Protein AF-A0A9W8MZ70-F1 (afdb_monomer)

Foldseek 3Di:
DDKDKDKFWAAFCAPPHDADDPPDDQDDGDTDDIWMFIADPNDTDTARVPVQQFHQDPVGTDGDGDCCRVDPDLVVVLLGTDTPPQVVSPDPDTDDSCCNRNPAQAWDFDSCQCVQQWDLVQWPPRHQEDEAQDWGKTKTAGPDPPDDPDQQQHFWKWKADPVRDTHTFDQDPVSRIGMDIDGHHPWDKIWIKTFQDWQNHGRRSCDPVNCVVRPPPTDTDIDTGTMHTYDHD

Nearest PDB structures (foldseek):
  4umg-assembly1_A  TM=5.627E-01  e=1.140E-02  Caenorhabditis elegans
  5cgm-assembly1_A  TM=5.720E-01  e=3.343E-02  Mycolicibacterium thermoresistibile ATCC 19527
  3km9-assembly2_B  TM=4.961E-01  e=9.799E-02  Homo sapiens
  3cu7-assembly2_B  TM=4.909E-01  e=7.384E-02  Homo sapiens
  2l7e-assembly1_A  TM=3.418E-01  e=2.612E+00  Saccharomyces cerevisiae

Solvent-accessible surface area (backbone atoms only — not comparable to full-atom values): 13422 Å² total; per-residue (Å²): 139,82,76,54,71,42,86,41,51,14,30,54,70,50,89,87,60,74,78,73,55,93,88,57,77,86,73,80,90,65,74,78,39,73,38,36,40,33,51,55,97,90,41,81,42,59,32,29,67,72,66,18,46,24,49,75,51,98,92,44,77,45,84,43,81,38,66,61,36,66,67,44,51,39,67,65,46,43,74,39,41,47,47,72,56,65,81,73,44,71,46,100,67,82,80,49,72,66,58,56,59,66,50,73,56,49,39,53,68,39,92,60,33,59,81,72,48,36,31,88,91,44,38,39,64,62,40,28,59,44,53,41,72,36,82,45,65,39,35,41,23,60,62,48,89,88,55,81,82,51,51,69,80,29,55,37,39,26,43,28,44,75,86,69,50,75,48,66,39,47,76,36,79,94,72,61,26,33,34,40,72,46,72,37,56,88,56,53,45,40,34,37,28,37,40,53,24,47,72,90,34,79,21,52,42,40,37,66,69,46,44,64,66,35,61,97,74,50,59,69,44,73,44,70,28,36,35,32,37,46,35,97,114

Mean predicted aligned error: 6.24 Å

pLDDT: mean 92.24, std 6.32, range [48.22, 98.38]

Structure (mmCIF, N/CA/C/O backbone):
data_AF-A0A9W8MZ70-F1
#
_entry.id   AF-A0A9W8MZ70-F1
#
loop_
_atom_site.group_PDB
_atom_site.id
_atom_site.type_symbol
_atom_site.label_atom_id
_atom_site.label_alt_id
_atom_site.label_comp_id
_atom_site.label_asym_id
_atom_site.label_entity_id
_atom_site.label_seq_id
_atom_site.pdbx_PDB_ins_code
_atom_site.Cartn_x
_atom_site.Cartn_y
_atom_site.Cartn_z
_atom_site.occupancy
_atom_site.B_iso_or_equiv
_atom_site.auth_seq_id
_atom_site.auth_comp_id
_atom_site.auth_asym_id
_atom_site.auth_atom_id
_atom_site.pdbx_PDB_model_num
ATOM 1 N N . MET A 1 1 ? -6.233 -27.414 -25.563 1.00 48.22 1 MET A N 1
ATOM 2 C CA . MET A 1 1 ? -6.139 -25.944 -25.686 1.00 48.22 1 MET A CA 1
ATOM 3 C C . MET A 1 1 ? -5.178 -25.485 -24.609 1.00 48.22 1 MET A C 1
ATOM 5 O O . MET A 1 1 ? -5.399 -25.842 -23.459 1.00 48.22 1 MET A O 1
ATOM 9 N N . GLY A 1 2 ? -4.069 -24.855 -24.991 1.00 77.56 2 GLY A N 1
ATOM 10 C CA . GLY A 1 2 ? -3.040 -24.394 -24.056 1.00 77.56 2 GLY A CA 1
ATOM 11 C C . GLY A 1 2 ? -3.218 -22.916 -23.724 1.00 77.56 2 GLY A C 1
ATOM 12 O O . GLY A 1 2 ? -3.776 -22.170 -24.525 1.00 77.56 2 GLY A O 1
ATOM 13 N N . MET A 1 3 ? -2.748 -22.510 -22.550 1.00 85.81 3 MET A N 1
ATOM 14 C CA . MET A 1 3 ? -2.567 -21.103 -22.195 1.00 85.81 3 MET A CA 1
ATOM 15 C C . MET A 1 3 ? -1.272 -20.608 -22.850 1.00 85.81 3 MET A C 1
ATOM 17 O O . MET A 1 3 ? -0.252 -21.291 -22.759 1.00 85.81 3 MET A O 1
ATOM 21 N N . GLN A 1 4 ? -1.310 -19.461 -23.532 1.00 94.56 4 GLN A N 1
ATOM 22 C CA . GLN A 1 4 ? -0.092 -18.842 -24.060 1.00 94.56 4 GLN A CA 1
ATOM 23 C C . GLN A 1 4 ? 0.650 -18.144 -22.922 1.00 94.56 4 GLN A C 1
ATOM 25 O O . GLN A 1 4 ? 0.026 -17.457 -22.111 1.00 94.56 4 GLN A O 1
ATOM 30 N N . ALA A 1 5 ? 1.965 -18.333 -22.861 1.00 95.00 5 ALA A N 1
ATOM 31 C CA . ALA A 1 5 ? 2.814 -17.755 -21.833 1.00 95.00 5 ALA A CA 1
ATOM 32 C C . ALA A 1 5 ? 4.183 -17.376 -22.408 1.00 95.00 5 ALA A C 1
ATOM 34 O O . ALA A 1 5 ? 4.771 -18.140 -23.177 1.00 95.00 5 ALA A O 1
ATOM 35 N N . HIS A 1 6 ? 4.702 -16.230 -21.982 1.00 96.44 6 HIS A N 1
ATOM 36 C CA . HIS A 1 6 ? 6.059 -15.768 -22.242 1.00 96.44 6 HIS A CA 1
ATOM 37 C C . HIS A 1 6 ? 6.840 -15.701 -20.928 1.00 96.44 6 HIS A C 1
ATOM 39 O O . HIS A 1 6 ? 6.308 -15.279 -19.899 1.00 96.44 6 HIS A O 1
ATOM 45 N N . LEU A 1 7 ? 8.103 -16.127 -20.959 1.00 97.06 7 LEU A N 1
ATOM 46 C CA . LEU A 1 7 ? 9.066 -15.801 -19.910 1.00 97.06 7 LEU A CA 1
ATOM 47 C C . LEU A 1 7 ? 9.463 -14.335 -20.073 1.00 97.06 7 LEU A C 1
ATOM 49 O O . LEU A 1 7 ? 9.846 -13.927 -21.168 1.00 97.06 7 LEU A O 1
ATOM 53 N N . VAL A 1 8 ? 9.396 -13.575 -18.987 1.00 98.19 8 VAL A N 1
ATOM 54 C CA . VAL A 1 8 ? 9.852 -12.189 -18.935 1.00 98.19 8 VAL A CA 1
ATOM 55 C C . VAL A 1 8 ? 11.001 -12.117 -17.941 1.00 98.19 8 VAL A C 1
ATOM 57 O O . VAL A 1 8 ? 10.824 -12.423 -16.762 1.00 98.19 8 VAL A O 1
ATOM 60 N N . SER A 1 9 ? 12.177 -11.731 -18.426 1.00 97.94 9 SER A N 1
ATOM 61 C CA . SER A 1 9 ? 13.345 -11.439 -17.593 1.00 97.94 9 SER A CA 1
ATOM 62 C C . SER A 1 9 ? 13.375 -9.953 -17.246 1.00 97.94 9 SER A C 1
ATOM 64 O O . SER A 1 9 ? 12.958 -9.111 -18.047 1.00 97.94 9 SER A O 1
ATOM 66 N N . GLY A 1 10 ? 13.864 -9.614 -16.056 1.00 97.69 10 GLY A N 1
ATOM 67 C CA . GLY A 1 10 ? 13.910 -8.226 -15.625 1.00 97.69 10 GLY A CA 1
ATOM 68 C C . GLY A 1 10 ? 14.581 -7.987 -14.278 1.00 97.69 10 GLY A C 1
ATOM 69 O O . GLY A 1 10 ? 15.218 -8.861 -13.690 1.00 97.69 10 GLY A O 1
ATOM 70 N N . HIS A 1 11 ? 14.415 -6.773 -13.769 1.00 97.62 11 HIS A N 1
ATOM 71 C CA . HIS A 1 11 ? 14.798 -6.394 -12.416 1.00 97.62 11 HIS A CA 1
ATOM 72 C C . HIS A 1 11 ? 13.590 -6.490 -11.471 1.00 97.62 11 HIS A C 1
ATOM 74 O O . HIS A 1 11 ? 12.481 -6.089 -11.827 1.00 97.62 11 HIS A O 1
ATOM 80 N N . GLY A 1 12 ? 13.812 -6.983 -10.249 1.00 94.94 12 GLY A N 1
ATOM 81 C CA . GLY A 1 12 ? 12.800 -7.073 -9.197 1.00 94.94 12 GLY A CA 1
ATOM 82 C C . GLY A 1 12 ? 13.218 -6.323 -7.927 1.00 94.94 12 GLY A C 1
ATOM 83 O O . GLY A 1 12 ? 14.295 -6.580 -7.394 1.00 94.94 12 GLY A O 1
ATOM 84 N N . LYS A 1 13 ? 12.355 -5.460 -7.372 1.00 93.06 13 LYS A N 1
ATOM 85 C CA . LYS A 1 13 ? 12.516 -4.856 -6.026 1.00 93.06 13 LYS A CA 1
ATOM 86 C C . LYS A 1 13 ? 12.151 -5.857 -4.915 1.00 93.06 13 LYS A C 1
ATOM 88 O O . LYS A 1 13 ? 11.253 -5.613 -4.112 1.00 93.06 13 LYS A O 1
ATOM 93 N N . GLY A 1 14 ? 12.790 -7.026 -4.940 1.00 86.06 14 GLY A N 1
ATOM 94 C CA . GLY A 1 14 ? 12.510 -8.160 -4.056 1.00 86.06 14 GLY A CA 1
ATOM 95 C C . GLY A 1 14 ? 13.319 -8.158 -2.757 1.00 86.06 14 GLY A C 1
ATOM 96 O O . GLY A 1 14 ? 13.847 -7.136 -2.320 1.00 86.06 14 GLY A O 1
ATOM 97 N N . TYR A 1 15 ? 13.436 -9.331 -2.128 1.00 83.12 15 TYR A N 1
ATOM 98 C CA . TYR A 1 15 ? 14.240 -9.503 -0.915 1.00 83.12 15 TYR A CA 1
ATOM 99 C C . TYR A 1 15 ? 15.692 -9.046 -1.136 1.00 83.12 15 TYR A C 1
ATOM 101 O O . TYR A 1 15 ? 16.357 -9.502 -2.062 1.00 83.12 15 TYR A O 1
ATOM 109 N N . GLY A 1 16 ? 16.182 -8.155 -0.270 1.00 83.12 16 GLY A N 1
ATOM 110 C CA . GLY A 1 16 ? 17.533 -7.593 -0.353 1.00 83.12 16 GLY A CA 1
ATOM 111 C C . GLY A 1 16 ? 17.664 -6.328 -1.209 1.00 83.12 16 GLY A C 1
ATOM 112 O O . GLY A 1 16 ? 18.713 -5.689 -1.146 1.00 83.12 16 GLY A O 1
ATOM 113 N N . TYR A 1 17 ? 16.621 -5.922 -1.943 1.00 88.62 17 TYR A N 1
ATOM 114 C CA . TYR A 1 17 ? 16.610 -4.633 -2.636 1.00 88.62 17 TYR A CA 1
ATOM 115 C C . TYR A 1 17 ? 16.714 -3.473 -1.636 1.00 88.62 17 TYR A C 1
ATOM 117 O O . TYR A 1 17 ? 16.054 -3.464 -0.594 1.00 88.62 17 TYR A O 1
ATOM 125 N N . GLN A 1 18 ? 17.533 -2.481 -1.978 1.00 85.56 18 GLN A N 1
ATOM 126 C CA . GLN A 1 18 ? 17.645 -1.218 -1.258 1.00 85.56 18 GLN A CA 1
ATOM 127 C C . GLN A 1 18 ? 17.384 -0.087 -2.247 1.00 85.56 18 GLN A C 1
ATOM 129 O O . GLN A 1 18 ? 17.973 -0.063 -3.327 1.00 85.56 18 GLN A O 1
ATOM 134 N N . ALA A 1 19 ? 16.486 0.829 -1.888 1.00 86.62 19 ALA A N 1
ATOM 135 C CA . ALA A 1 19 ? 16.250 2.018 -2.691 1.00 86.62 19 ALA A CA 1
ATOM 136 C C . ALA A 1 19 ? 17.480 2.930 -2.687 1.00 86.62 19 ALA A C 1
ATOM 138 O O . ALA A 1 19 ? 18.213 2.989 -1.695 1.00 86.62 19 ALA A O 1
ATOM 139 N N . LEU A 1 20 ? 17.671 3.646 -3.796 1.00 88.00 20 LEU A N 1
ATOM 140 C CA . LEU A 1 20 ? 18.732 4.638 -3.923 1.00 88.00 20 LEU A CA 1
ATOM 141 C C . LEU A 1 20 ? 18.557 5.726 -2.869 1.00 88.00 20 LEU A C 1
ATOM 143 O O . LEU A 1 20 ? 17.443 6.197 -2.614 1.00 88.00 20 LEU A O 1
ATOM 147 N N . ARG A 1 21 ? 19.667 6.129 -2.255 1.00 82.62 21 ARG A N 1
ATOM 148 C CA . ARG A 1 21 ? 19.674 7.294 -1.369 1.00 82.62 21 ARG A CA 1
ATOM 149 C C . ARG A 1 21 ? 19.657 8.566 -2.202 1.00 82.62 21 ARG A C 1
ATOM 151 O O . ARG A 1 21 ? 20.087 8.589 -3.352 1.00 82.62 21 ARG A O 1
ATOM 158 N N . GLU A 1 22 ? 19.181 9.646 -1.597 1.00 78.94 22 GLU A N 1
ATOM 159 C CA . GLU A 1 22 ? 19.209 10.955 -2.239 1.00 78.94 22 GLU A CA 1
ATOM 160 C C . GLU A 1 22 ? 20.641 11.324 -2.659 1.00 78.94 22 GLU A C 1
ATOM 162 O O . GLU A 1 22 ? 21.578 11.251 -1.861 1.00 78.94 22 GLU A O 1
ATOM 167 N N . GLY A 1 23 ? 20.804 11.689 -3.932 1.00 83.38 23 GLY A N 1
ATOM 168 C CA . GLY A 1 23 ? 22.095 12.045 -4.523 1.00 83.38 23 GLY A CA 1
ATOM 169 C C . GLY A 1 23 ? 22.964 10.866 -4.973 1.00 83.38 23 GLY A C 1
ATOM 170 O O . GLY A 1 23 ? 24.020 11.108 -5.559 1.00 83.38 23 GLY A O 1
ATOM 171 N N . GLU A 1 24 ? 22.557 9.612 -4.748 1.00 88.31 24 GLU A N 1
ATOM 172 C CA . GLU A 1 24 ? 23.234 8.468 -5.368 1.00 88.31 24 GLU A CA 1
ATOM 173 C C . GLU A 1 24 ? 22.969 8.448 -6.884 1.00 88.31 24 GLU A C 1
ATOM 175 O O . GLU A 1 24 ? 21.851 8.735 -7.322 1.00 88.31 24 GLU A O 1
ATOM 180 N N . PRO A 1 25 ? 23.984 8.130 -7.709 1.00 93.62 25 PRO A N 1
ATOM 181 C CA . PRO A 1 25 ? 23.795 8.031 -9.147 1.00 93.62 25 PRO A CA 1
ATOM 182 C C . PRO A 1 25 ? 22.866 6.864 -9.492 1.00 93.62 25 PRO A C 1
ATOM 184 O O . PRO A 1 25 ? 22.874 5.825 -8.828 1.00 93.62 25 PRO A O 1
ATOM 187 N N . VAL A 1 26 ? 22.109 7.021 -10.577 1.00 95.12 26 VAL A N 1
ATOM 188 C CA . VAL A 1 26 ? 21.302 5.940 -11.149 1.00 95.12 26 VAL A CA 1
ATOM 189 C C 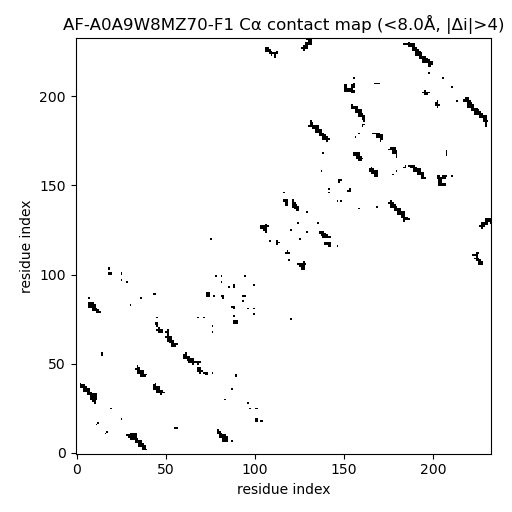. VAL A 1 26 ? 22.242 4.800 -11.565 1.00 95.12 26 VAL A C 1
ATOM 191 O O . VAL A 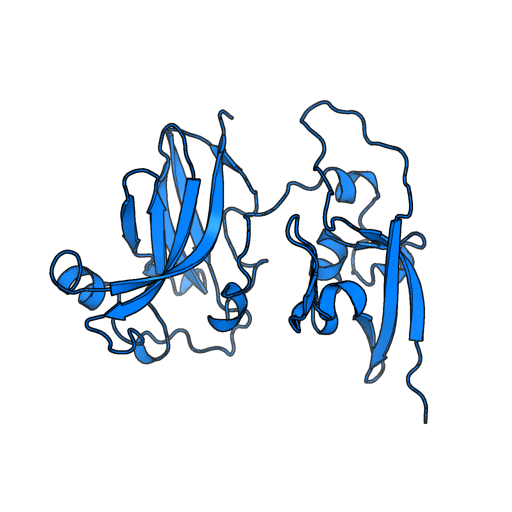1 26 ? 23.160 5.041 -12.352 1.00 95.12 26 VAL A O 1
ATOM 194 N N . PRO A 1 27 ? 22.064 3.575 -11.039 1.00 94.31 27 PRO A N 1
ATOM 195 C CA . PRO A 1 27 ? 22.905 2.444 -11.400 1.00 94.31 27 PRO A CA 1
ATOM 196 C C . PRO A 1 27 ? 22.571 1.965 -12.812 1.00 94.31 27 PRO A C 1
ATOM 198 O O . PRO A 1 27 ? 21.453 2.158 -13.295 1.00 94.31 27 PRO A O 1
ATOM 201 N N . ASP A 1 28 ? 23.514 1.274 -13.447 1.00 96.00 28 ASP A N 1
ATOM 202 C CA . ASP A 1 28 ? 23.237 0.577 -14.699 1.00 96.00 28 ASP A CA 1
ATOM 203 C C . ASP A 1 28 ? 22.160 -0.498 -14.497 1.00 96.00 28 ASP A C 1
ATOM 205 O O . ASP A 1 28 ? 22.041 -1.113 -13.431 1.00 96.00 28 ASP A O 1
ATOM 209 N N . TYR A 1 29 ? 21.371 -0.732 -15.545 1.00 96.00 29 TYR A N 1
ATOM 210 C CA . TYR A 1 29 ? 20.377 -1.797 -15.544 1.00 96.00 29 TYR A CA 1
ATOM 211 C C . TYR A 1 29 ? 21.039 -3.167 -15.345 1.00 96.00 29 TYR A C 1
ATOM 213 O O . TYR A 1 29 ? 22.040 -3.494 -15.984 1.00 96.00 29 TYR A O 1
ATOM 221 N N . SER A 1 30 ? 20.430 -3.998 -14.499 1.00 94.31 30 SER A N 1
ATOM 222 C CA . SER A 1 30 ? 20.813 -5.396 -14.320 1.00 94.31 30 SER A CA 1
ATOM 223 C C . SER A 1 30 ? 19.576 -6.253 -14.078 1.00 94.31 30 SER A C 1
ATOM 225 O O . SER A 1 30 ? 18.769 -5.965 -13.190 1.00 94.31 30 SER A O 1
ATOM 227 N N . ALA A 1 31 ? 19.426 -7.315 -14.869 1.00 93.75 31 ALA A N 1
ATOM 228 C CA . ALA A 1 31 ? 18.384 -8.307 -14.660 1.00 93.75 31 ALA A CA 1
ATOM 229 C C . ALA A 1 31 ? 18.761 -9.224 -13.486 1.00 93.75 31 ALA A C 1
ATOM 231 O O . ALA A 1 31 ? 19.879 -9.729 -13.397 1.00 93.75 31 ALA A O 1
ATOM 232 N N . GLY A 1 32 ? 17.807 -9.459 -12.591 1.00 93.62 32 GLY A N 1
ATOM 233 C CA . GLY A 1 32 ? 17.997 -10.293 -11.401 1.00 93.62 32 GLY A CA 1
ATOM 234 C C . GLY A 1 32 ? 16.765 -11.103 -11.013 1.00 93.62 32 GLY A C 1
ATOM 235 O O . GLY A 1 32 ? 16.785 -11.789 -9.995 1.00 93.62 32 GLY A O 1
ATOM 236 N N . HIS A 1 33 ? 15.691 -11.016 -11.798 1.00 96.44 33 HIS A N 1
ATOM 237 C CA . HIS A 1 33 ? 14.431 -11.700 -11.542 1.00 96.44 33 HIS A CA 1
ATOM 238 C C . HIS A 1 33 ? 13.743 -12.098 -12.850 1.00 96.44 33 HIS A C 1
ATOM 240 O O . HIS A 1 33 ? 14.074 -11.588 -13.923 1.00 96.44 33 HIS A O 1
ATOM 246 N N . ALA A 1 34 ? 12.784 -13.016 -12.767 1.00 96.81 34 ALA A N 1
ATOM 247 C CA . ALA A 1 34 ? 11.986 -13.432 -13.910 1.00 96.81 34 ALA A CA 1
ATOM 248 C C . ALA A 1 34 ? 10.566 -13.816 -13.490 1.00 96.81 34 ALA A C 1
ATOM 250 O O . ALA A 1 34 ? 10.344 -14.355 -12.406 1.00 96.81 34 ALA A O 1
ATOM 251 N N . TRP A 1 35 ? 9.613 -13.556 -14.377 1.00 97.94 35 TRP A N 1
ATOM 252 C CA . TRP A 1 35 ? 8.191 -13.824 -14.185 1.00 97.94 35 TRP A CA 1
ATOM 253 C C . TRP A 1 35 ? 7.545 -14.226 -15.515 1.00 97.94 35 TRP A C 1
ATOM 255 O O . TRP A 1 35 ? 8.234 -14.447 -16.516 1.00 97.94 35 TRP A O 1
ATOM 265 N N . ASN A 1 36 ? 6.220 -14.369 -15.542 1.00 97.31 36 ASN A N 1
ATOM 266 C CA . ASN A 1 36 ? 5.500 -14.753 -16.749 1.00 97.31 36 ASN A CA 1
ATOM 267 C C . ASN A 1 36 ? 4.523 -13.670 -17.204 1.00 97.31 36 ASN A C 1
ATOM 269 O O . ASN A 1 36 ? 3.876 -13.014 -16.394 1.00 97.31 36 ASN A O 1
ATOM 273 N N . CYS A 1 37 ? 4.386 -13.538 -18.520 1.00 97.31 37 CYS A N 1
ATOM 274 C CA . CYS A 1 37 ? 3.280 -12.840 -19.160 1.00 97.31 37 CYS A CA 1
ATOM 275 C C . CYS A 1 37 ? 2.364 -13.894 -19.790 1.00 97.31 37 CYS A C 1
ATOM 277 O O . CYS A 1 37 ? 2.815 -14.673 -20.630 1.00 97.31 37 CYS A O 1
ATOM 279 N N . VAL A 1 38 ? 1.110 -13.972 -19.356 1.00 96.31 38 VAL A N 1
ATOM 280 C CA . VAL A 1 38 ? 0.163 -15.027 -19.740 1.00 96.31 38 VAL A CA 1
ATOM 281 C C . VAL A 1 38 ? -1.078 -14.440 -20.393 1.00 96.31 38 VAL A C 1
ATOM 283 O O . VAL A 1 38 ? -1.573 -13.400 -19.964 1.00 96.31 38 VAL A O 1
ATOM 286 N N . GLN A 1 39 ? -1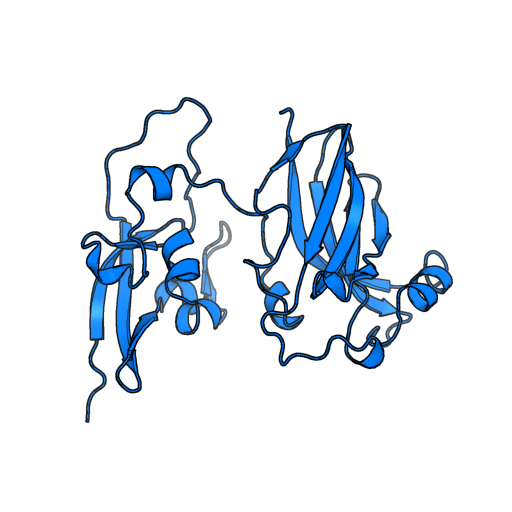.598 -15.108 -21.422 1.00 95.25 39 GLN A N 1
ATOM 287 C CA . GLN A 1 39 ? -2.832 -14.683 -22.077 1.00 95.25 39 GLN A CA 1
ATOM 288 C C . GLN A 1 39 ? -4.042 -15.349 -21.417 1.00 95.25 39 GLN A C 1
ATOM 290 O O . GLN A 1 39 ? -4.184 -16.576 -21.456 1.00 95.25 39 GLN A O 1
ATOM 295 N N . ILE A 1 40 ? -4.938 -14.545 -20.847 1.00 91.75 40 ILE A N 1
ATOM 296 C CA . ILE A 1 40 ? -6.170 -14.989 -20.187 1.00 91.75 40 ILE A CA 1
ATOM 297 C C . ILE A 1 40 ? -7.330 -14.195 -20.787 1.00 91.75 40 ILE A C 1
ATOM 299 O O . ILE A 1 40 ? -7.298 -12.975 -20.836 1.00 91.75 40 ILE A O 1
ATOM 303 N N . ASN A 1 41 ? -8.358 -14.889 -21.283 1.00 90.69 41 ASN A N 1
ATOM 304 C CA . ASN A 1 41 ? -9.555 -14.266 -21.874 1.00 90.69 41 ASN A CA 1
ATOM 305 C C . ASN A 1 41 ? -9.272 -13.222 -22.977 1.00 90.69 41 ASN A C 1
ATOM 307 O O . ASN A 1 41 ? -10.056 -12.303 -23.179 1.00 90.69 41 ASN A O 1
ATOM 311 N N . GLY A 1 42 ? -8.172 -13.390 -23.719 1.00 91.06 42 GLY A N 1
ATOM 312 C CA . GLY A 1 42 ? -7.768 -12.481 -24.797 1.00 91.06 42 GLY A CA 1
ATOM 313 C C . GLY A 1 42 ? -6.890 -11.309 -24.351 1.00 91.06 42 GLY A C 1
ATOM 314 O O . GLY A 1 42 ? -6.365 -10.608 -25.212 1.00 91.06 42 GLY A O 1
ATOM 315 N N . GLU A 1 43 ? -6.657 -11.145 -23.050 1.00 92.94 43 GLU A N 1
ATOM 316 C CA . GLU A 1 43 ? -5.812 -10.096 -22.477 1.00 92.94 43 GLU A CA 1
ATOM 317 C C . GLU A 1 43 ? -4.501 -10.676 -21.935 1.00 92.94 43 GLU A C 1
ATOM 319 O O . GLU A 1 43 ? -4.435 -11.833 -21.512 1.00 92.94 43 GLU A O 1
ATOM 324 N N . TRP A 1 44 ? -3.432 -9.882 -21.987 1.00 95.69 44 TRP A N 1
ATOM 325 C CA . TRP A 1 44 ? -2.128 -10.249 -21.438 1.00 95.69 44 TRP A CA 1
ATOM 326 C C . TRP A 1 44 ? -2.017 -9.785 -19.987 1.00 95.69 44 TRP A C 1
ATOM 328 O O . TRP A 1 44 ? -2.281 -8.624 -19.681 1.00 95.69 44 TRP A O 1
ATOM 338 N N . HIS A 1 45 ? -1.588 -10.685 -19.106 1.00 95.31 45 HIS A N 1
ATOM 339 C CA . HIS A 1 45 ? -1.425 -10.430 -17.678 1.00 95.31 45 HIS A CA 1
ATOM 340 C C . HIS A 1 45 ? -0.022 -10.808 -17.216 1.00 95.31 45 HIS A C 1
ATOM 342 O O . HIS A 1 45 ? 0.515 -11.841 -17.617 1.00 95.31 45 HIS A O 1
ATOM 348 N N . LEU A 1 46 ? 0.547 -10.002 -16.323 1.00 97.56 46 LEU A N 1
ATOM 349 C CA . LEU A 1 46 ? 1.797 -10.325 -15.641 1.00 97.56 46 LEU A CA 1
ATOM 350 C C . LEU A 1 46 ? 1.495 -11.138 -14.384 1.00 97.56 46 LEU A C 1
ATOM 352 O O . LEU A 1 46 ? 0.656 -10.744 -13.575 1.00 97.56 46 LEU A O 1
ATOM 356 N N . ILE A 1 47 ? 2.187 -12.263 -14.224 1.00 96.56 47 ILE A N 1
ATOM 357 C CA . ILE A 1 47 ? 2.098 -13.110 -13.037 1.00 96.56 47 ILE A CA 1
ATOM 358 C C . ILE A 1 47 ? 3.495 -13.458 -12.531 1.00 96.56 47 ILE A C 1
ATOM 360 O O . ILE A 1 47 ? 4.376 -13.815 -13.315 1.00 96.56 47 ILE A O 1
ATOM 364 N N . ASP A 1 48 ? 3.685 -13.421 -11.216 1.00 96.38 48 ASP A N 1
ATOM 365 C CA . ASP A 1 48 ? 4.909 -13.880 -10.562 1.00 96.38 48 ASP A CA 1
ATOM 366 C C . ASP A 1 48 ? 4.605 -15.060 -9.636 1.00 96.38 48 ASP A C 1
ATOM 368 O O . ASP A 1 48 ? 4.130 -14.912 -8.509 1.00 96.38 48 ASP A O 1
ATOM 372 N N . SER A 1 49 ? 4.918 -16.263 -10.114 1.00 93.06 49 SER A N 1
ATOM 373 C CA . SER A 1 49 ? 4.751 -17.486 -9.325 1.00 93.06 49 SER A CA 1
ATOM 374 C C . SER A 1 49 ? 5.813 -17.636 -8.231 1.00 93.06 49 SER A C 1
ATOM 376 O O . SER A 1 49 ? 5.547 -18.278 -7.214 1.00 93.06 49 SER A O 1
ATOM 378 N N . CYS A 1 50 ? 7.001 -17.048 -8.406 1.00 91.31 50 CYS A N 1
ATOM 379 C CA . CYS A 1 50 ? 8.068 -17.090 -7.411 1.00 91.31 50 CYS A CA 1
ATOM 380 C C . CYS A 1 50 ? 7.626 -16.323 -6.164 1.00 91.31 50 CYS A C 1
ATOM 382 O O . CYS A 1 50 ? 7.507 -16.917 -5.089 1.00 91.31 50 CYS A O 1
ATOM 384 N N . TRP A 1 51 ? 7.274 -15.046 -6.316 1.00 91.25 51 TRP A N 1
ATOM 385 C CA . TRP A 1 51 ? 6.806 -14.226 -5.197 1.00 91.25 51 TRP A CA 1
ATOM 386 C C . TRP A 1 51 ? 5.371 -14.576 -4.774 1.00 91.25 51 TRP A C 1
ATOM 388 O O . TRP A 1 51 ? 4.997 -14.363 -3.620 1.00 91.25 51 TRP A O 1
ATOM 398 N N . GLY A 1 52 ? 4.578 -15.174 -5.670 1.00 89.81 52 GLY A N 1
ATOM 399 C CA . GLY A 1 52 ? 3.254 -15.744 -5.400 1.00 89.81 52 GLY A CA 1
ATOM 400 C C . GLY A 1 52 ? 3.247 -16.927 -4.435 1.00 89.81 52 GLY A C 1
ATOM 401 O O . GLY A 1 52 ? 2.255 -17.134 -3.735 1.00 89.81 52 GLY A O 1
ATOM 402 N N . SER A 1 53 ? 4.335 -17.700 -4.390 1.00 89.19 53 SER A N 1
ATOM 403 C CA . SER A 1 53 ? 4.412 -18.959 -3.636 1.00 89.19 53 SER A CA 1
ATOM 404 C C . SER A 1 53 ? 4.752 -18.793 -2.148 1.00 89.19 53 SER A C 1
ATOM 406 O O . SER A 1 53 ? 4.423 -19.665 -1.340 1.00 89.19 53 SER A O 1
ATOM 408 N N . GLY A 1 54 ? 5.405 -17.694 -1.765 1.00 85.00 54 GLY A N 1
ATOM 409 C CA . GLY A 1 54 ? 5.857 -17.479 -0.395 1.00 85.00 54 GLY A CA 1
ATOM 410 C C . GLY A 1 54 ? 6.752 -16.261 -0.223 1.00 85.00 54 GLY A C 1
ATOM 411 O O . GLY A 1 54 ? 6.996 -15.500 -1.158 1.00 85.00 54 GLY A O 1
ATOM 412 N N . VAL A 1 55 ? 7.241 -16.072 1.001 1.00 80.88 55 VAL A N 1
ATOM 413 C CA . VAL A 1 55 ? 8.040 -14.909 1.399 1.00 80.88 55 VAL A CA 1
ATOM 414 C C . VAL A 1 55 ? 9.425 -15.363 1.847 1.00 80.88 55 VAL A C 1
ATOM 416 O O . VAL A 1 55 ? 9.559 -16.219 2.719 1.00 80.88 55 VAL A O 1
ATOM 419 N N . ALA A 1 56 ? 10.467 -14.770 1.264 1.00 82.94 56 ALA A N 1
ATOM 420 C CA . ALA A 1 56 ? 11.839 -14.936 1.732 1.00 82.94 56 ALA A CA 1
ATOM 421 C C . ALA A 1 56 ? 12.143 -13.953 2.873 1.00 82.94 56 ALA A C 1
ATOM 423 O O . ALA A 1 56 ? 11.805 -12.770 2.800 1.00 82.94 56 ALA A O 1
ATOM 424 N N . SER A 1 57 ? 12.800 -14.440 3.924 1.00 80.44 57 SER A N 1
ATOM 425 C CA . SER A 1 57 ? 13.235 -13.649 5.075 1.00 80.44 57 SER A CA 1
ATOM 426 C C . SER A 1 57 ? 14.623 -14.081 5.552 1.00 80.44 57 SER A C 1
ATOM 428 O O . SER A 1 57 ? 15.145 -15.115 5.133 1.00 80.44 57 SER A O 1
ATOM 430 N N . ALA A 1 58 ? 15.196 -13.338 6.502 1.00 81.50 58 ALA A N 1
ATOM 431 C CA . ALA A 1 58 ? 16.443 -13.732 7.159 1.00 81.50 58 ALA A CA 1
ATOM 432 C C . ALA A 1 58 ? 16.334 -15.079 7.907 1.00 81.50 58 ALA A C 1
ATOM 434 O O . ALA A 1 58 ? 17.345 -15.742 8.115 1.00 81.50 58 ALA A O 1
ATOM 435 N N . ALA A 1 59 ? 15.120 -15.492 8.293 1.00 85.62 59 ALA A N 1
ATOM 436 C CA . ALA A 1 59 ? 14.855 -16.774 8.946 1.00 85.62 59 ALA A CA 1
ATOM 437 C C . ALA A 1 59 ? 14.637 -17.933 7.951 1.00 85.62 59 ALA A C 1
ATOM 439 O O . ALA A 1 59 ? 14.472 -19.076 8.374 1.00 85.62 59 ALA A O 1
ATOM 440 N N . GLY A 1 60 ? 14.636 -17.652 6.644 1.00 85.69 60 GLY A N 1
ATOM 441 C CA . GLY A 1 60 ? 14.359 -18.615 5.581 1.00 85.69 60 GLY A CA 1
ATOM 442 C C . GLY A 1 60 ? 13.105 -18.274 4.775 1.00 85.69 60 GLY A C 1
ATOM 443 O O . GLY A 1 60 ? 12.560 -17.170 4.868 1.00 85.69 60 GLY A O 1
ATOM 444 N N . TYR A 1 61 ? 12.676 -19.230 3.952 1.00 87.06 61 TYR A N 1
ATOM 445 C CA . TYR A 1 61 ? 11.491 -19.126 3.102 1.00 87.06 61 TYR A CA 1
ATOM 446 C C . TYR A 1 61 ? 10.247 -19.660 3.822 1.00 87.06 61 TYR A C 1
ATOM 448 O O . TYR A 1 61 ? 10.254 -20.784 4.327 1.00 87.06 61 TYR A O 1
ATOM 456 N N . GLU A 1 62 ? 9.177 -18.870 3.829 1.00 86.38 62 GLU A N 1
ATOM 457 C CA . GLU A 1 62 ? 7.861 -19.253 4.339 1.00 86.38 62 GLU A CA 1
ATOM 458 C C . GLU A 1 62 ? 6.885 -19.443 3.165 1.00 86.38 62 GLU A C 1
ATOM 460 O O . GLU A 1 62 ? 6.565 -18.463 2.481 1.00 86.38 62 GLU A O 1
ATOM 465 N N . PRO A 1 63 ? 6.377 -20.667 2.921 1.00 88.25 63 PRO A N 1
ATOM 466 C CA . PRO A 1 63 ? 5.328 -20.892 1.935 1.00 88.25 63 PRO A CA 1
ATOM 467 C C . PRO A 1 63 ? 4.046 -20.163 2.349 1.00 88.25 63 PRO A C 1
ATOM 469 O O . PRO A 1 63 ? 3.453 -20.458 3.388 1.00 88.25 63 PRO A O 1
ATOM 472 N N . LYS A 1 64 ? 3.599 -19.220 1.522 1.00 83.44 64 LYS A N 1
ATOM 473 C CA . LYS A 1 64 ? 2.378 -18.445 1.744 1.00 83.44 64 LYS A CA 1
ATOM 474 C C . LYS A 1 64 ? 1.866 -17.932 0.408 1.00 83.44 64 LYS A C 1
ATOM 476 O O . LYS A 1 64 ? 2.477 -17.055 -0.195 1.00 83.44 64 LYS A O 1
ATOM 481 N N . LEU A 1 65 ? 0.719 -18.456 -0.022 1.00 85.38 65 LEU A N 1
ATOM 482 C CA . LEU A 1 65 ? 0.074 -18.004 -1.248 1.00 85.38 65 LEU A CA 1
ATOM 483 C C . LEU A 1 65 ? -0.265 -16.514 -1.137 1.00 85.38 65 LEU A C 1
ATOM 485 O O . LEU A 1 65 ? -0.983 -16.097 -0.226 1.00 85.38 65 LEU A O 1
ATOM 489 N N . SER A 1 66 ? 0.228 -15.724 -2.085 1.00 84.38 66 SER A N 1
ATOM 490 C CA . SER A 1 66 ? -0.087 -14.305 -2.193 1.00 84.38 66 SER A CA 1
ATOM 491 C C . SER A 1 66 ? -0.751 -14.030 -3.536 1.00 84.38 66 SER A C 1
ATOM 493 O O . SER A 1 66 ? -0.092 -13.913 -4.567 1.00 84.38 66 SER A O 1
ATOM 495 N N . ASN A 1 67 ? -2.083 -13.922 -3.508 1.00 84.56 67 ASN A N 1
ATOM 496 C CA . ASN A 1 67 ? -2.902 -13.747 -4.709 1.00 84.56 67 ASN A CA 1
ATOM 497 C C . ASN A 1 67 ? -2.537 -12.490 -5.504 1.00 84.56 67 ASN A C 1
ATOM 499 O O . ASN A 1 67 ? -2.697 -12.491 -6.721 1.00 84.56 67 ASN A O 1
ATOM 503 N N . LYS A 1 68 ? -2.008 -11.446 -4.851 1.00 83.56 68 LYS A N 1
ATOM 504 C CA . LYS A 1 68 ? -1.602 -10.197 -5.508 1.00 83.56 68 LYS A CA 1
ATOM 505 C C . LYS A 1 68 ? -0.681 -10.427 -6.707 1.00 83.56 68 LYS A C 1
ATOM 507 O O . LYS A 1 68 ? -0.891 -9.826 -7.749 1.00 83.56 68 LYS A O 1
ATOM 512 N N . TRP A 1 69 ? 0.247 -11.378 -6.623 1.00 91.00 69 TRP A N 1
ATOM 513 C CA . TRP A 1 69 ? 1.188 -11.659 -7.710 1.00 91.00 69 TRP A CA 1
ATOM 514 C C . TRP A 1 69 ? 0.566 -12.374 -8.912 1.00 91.00 69 TRP A C 1
ATOM 516 O O . TRP A 1 69 ? 1.243 -12.573 -9.913 1.00 91.00 69 TRP A O 1
ATOM 526 N N . PHE A 1 70 ? -0.715 -12.735 -8.830 1.00 90.75 70 PHE A N 1
ATOM 527 C CA . PHE A 1 70 ? -1.482 -13.341 -9.917 1.00 90.75 70 PHE A CA 1
ATOM 528 C C . PHE A 1 70 ? -2.579 -12.417 -10.461 1.00 90.75 70 PHE A C 1
ATOM 530 O O . PHE A 1 70 ? -3.114 -12.690 -11.532 1.00 90.75 70 PHE A O 1
ATOM 537 N N . ILE A 1 71 ? -2.954 -11.366 -9.718 1.00 86.62 71 ILE A N 1
ATOM 538 C CA . ILE A 1 71 ? -4.121 -10.519 -10.034 1.00 86.62 71 ILE A CA 1
ATOM 539 C C . ILE A 1 71 ? -3.819 -9.015 -10.045 1.00 86.62 71 ILE A C 1
ATOM 541 O O . ILE A 1 71 ? -4.729 -8.219 -10.279 1.00 86.62 71 ILE A O 1
ATOM 545 N N . SER A 1 72 ? -2.585 -8.599 -9.743 1.00 87.25 72 SER A N 1
ATOM 546 C CA . SER A 1 72 ? -2.192 -7.190 -9.782 1.00 87.25 72 SER A CA 1
ATOM 547 C C . SER A 1 72 ? -2.365 -6.601 -11.181 1.00 87.25 72 SER A C 1
ATOM 549 O O . SER A 1 72 ? -2.083 -7.246 -12.189 1.00 87.25 72 SER A O 1
ATOM 551 N N . SER A 1 73 ? -2.785 -5.336 -11.232 1.00 90.00 73 SER A N 1
ATOM 552 C CA . SER A 1 73 ? -2.729 -4.554 -12.467 1.00 90.00 73 SER A CA 1
ATOM 553 C C . SER A 1 73 ? -1.279 -4.426 -12.944 1.00 90.00 73 SER A C 1
ATOM 555 O O . SER A 1 73 ? -0.360 -4.415 -12.121 1.00 90.00 73 SER A O 1
ATOM 557 N N . SER A 1 74 ? -1.057 -4.257 -14.249 1.00 93.38 74 SER A N 1
ATOM 558 C CA . SER A 1 74 ? 0.290 -4.043 -14.797 1.00 93.38 74 SER A CA 1
ATOM 559 C C . SER A 1 74 ? 0.989 -2.832 -14.166 1.00 93.38 74 SER A C 1
ATOM 561 O O . SER A 1 74 ? 2.184 -2.877 -13.890 1.00 93.38 74 SER A O 1
ATOM 563 N N . ILE A 1 75 ? 0.222 -1.783 -13.836 1.00 90.56 75 ILE A N 1
ATOM 564 C CA . ILE A 1 75 ? 0.713 -0.584 -13.139 1.00 90.56 75 ILE A CA 1
ATOM 565 C C . ILE A 1 75 ? 1.245 -0.937 -11.744 1.00 90.56 75 ILE A C 1
ATOM 567 O O . ILE A 1 75 ? 2.327 -0.496 -11.363 1.00 90.56 75 ILE A O 1
ATOM 571 N N . ASP A 1 76 ? 0.506 -1.724 -10.957 1.00 87.69 76 ASP A N 1
ATOM 572 C CA . ASP A 1 76 ? 0.955 -2.118 -9.618 1.00 87.69 76 ASP A CA 1
ATOM 573 C C . ASP A 1 76 ? 2.096 -3.139 -9.666 1.00 87.69 76 ASP A C 1
ATOM 575 O O . ASP A 1 76 ? 3.021 -3.060 -8.856 1.00 87.69 76 ASP A O 1
ATOM 579 N N . PHE A 1 77 ? 2.064 -4.058 -10.631 1.00 93.06 77 PHE A N 1
ATOM 580 C CA . PHE A 1 77 ? 3.120 -5.043 -10.853 1.00 93.06 77 PHE A CA 1
ATOM 581 C C . PHE A 1 77 ? 4.450 -4.348 -11.202 1.00 93.06 77 PHE A C 1
ATOM 583 O O . PHE A 1 77 ? 5.484 -4.621 -10.578 1.00 93.06 77 PHE A O 1
ATOM 590 N N . GLY A 1 78 ? 4.392 -3.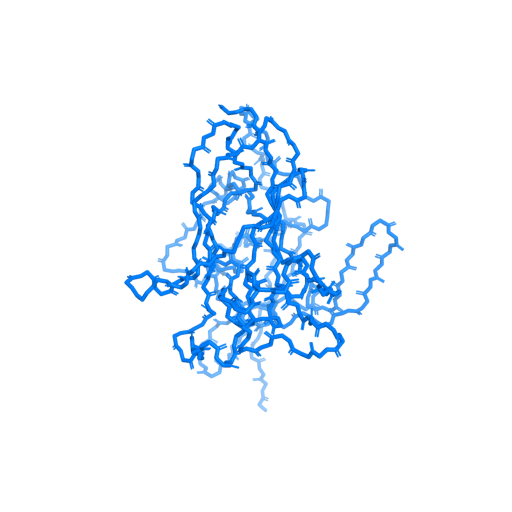358 -12.101 1.00 94.19 78 GLY A N 1
ATOM 591 C CA . GLY A 1 78 ? 5.521 -2.551 -12.570 1.00 94.19 78 GLY A CA 1
ATOM 592 C C . GLY A 1 78 ? 6.226 -1.728 -11.486 1.00 94.19 78 GLY A C 1
ATOM 593 O O . GLY A 1 78 ? 7.404 -1.412 -11.622 1.00 94.19 78 GLY A O 1
ATOM 594 N N . LYS A 1 79 ? 5.575 -1.458 -10.343 1.00 91.56 79 LYS A N 1
ATOM 595 C CA . LYS A 1 79 ? 6.224 -0.794 -9.189 1.00 91.56 79 LYS A CA 1
ATOM 596 C C . LYS A 1 79 ? 7.373 -1.608 -8.599 1.00 91.56 79 LYS A C 1
ATOM 598 O O . LYS A 1 79 ? 8.235 -1.053 -7.920 1.00 91.56 79 LYS A O 1
ATOM 603 N N . SER A 1 80 ? 7.365 -2.922 -8.822 1.00 93.19 80 SER A N 1
ATOM 604 C CA . SER A 1 80 ? 8.380 -3.843 -8.309 1.00 93.19 80 SER A CA 1
ATOM 605 C C . SER A 1 80 ? 9.072 -4.660 -9.396 1.00 93.19 80 SER A C 1
ATOM 607 O O . SER A 1 80 ? 10.174 -5.127 -9.138 1.00 93.19 80 SER A O 1
ATOM 609 N N . HIS A 1 81 ? 8.526 -4.738 -10.611 1.00 96.31 81 HIS A N 1
ATOM 610 C CA . HIS A 1 81 ? 9.072 -5.522 -11.721 1.00 96.31 81 HIS A CA 1
ATOM 611 C C . HIS A 1 81 ? 9.346 -4.649 -12.944 1.00 96.31 81 HIS A C 1
ATOM 613 O O . HIS A 1 81 ? 8.414 -4.141 -13.562 1.00 96.31 81 HIS A O 1
ATOM 619 N N . PHE A 1 82 ? 10.614 -4.503 -13.316 1.00 97.94 82 PHE A N 1
ATOM 620 C CA . PHE A 1 82 ? 11.008 -3.773 -14.518 1.00 97.94 82 PHE A CA 1
ATOM 621 C C . PHE A 1 82 ? 11.530 -4.748 -15.579 1.00 97.94 82 PHE A C 1
ATOM 623 O O . PHE A 1 82 ? 12.604 -5.326 -15.378 1.00 97.94 82 PHE A O 1
ATOM 630 N N . PRO A 1 83 ? 10.785 -4.994 -16.671 1.00 98.06 83 PRO A N 1
ATOM 631 C CA . PRO A 1 83 ? 11.194 -5.959 -17.685 1.00 98.06 83 PRO A CA 1
ATOM 632 C C . PRO A 1 83 ? 12.382 -5.443 -18.500 1.00 98.06 83 PRO A C 1
ATOM 634 O O . PRO A 1 83 ? 12.531 -4.241 -18.706 1.00 98.06 83 PRO A O 1
ATOM 637 N N . GLU A 1 84 ? 13.213 -6.365 -18.984 1.00 97.50 84 GLU A N 1
ATOM 638 C CA . GLU A 1 84 ? 14.280 -6.062 -19.947 1.00 97.50 84 GLU A CA 1
ATOM 639 C C . GLU A 1 84 ? 13.702 -5.525 -21.267 1.00 97.50 84 GLU A C 1
ATOM 641 O O . GLU A 1 84 ? 14.125 -4.485 -21.769 1.00 97.50 84 GLU A O 1
ATOM 646 N N . ASP A 1 85 ? 12.669 -6.194 -21.784 1.00 96.75 85 ASP A N 1
ATOM 647 C CA . ASP A 1 85 ? 11.854 -5.707 -22.895 1.00 96.75 85 ASP A CA 1
ATOM 648 C C . ASP A 1 85 ? 10.664 -4.903 -22.350 1.00 96.75 85 ASP A C 1
ATOM 650 O O . ASP A 1 85 ? 9.716 -5.446 -21.772 1.00 96.75 85 ASP A O 1
ATOM 654 N N . ARG A 1 86 ? 10.717 -3.582 -22.549 1.00 96.00 86 ARG A N 1
ATOM 655 C CA . ARG A 1 86 ? 9.733 -2.619 -22.028 1.00 96.00 86 ARG A CA 1
ATOM 656 C C . ARG A 1 86 ? 8.313 -2.851 -22.548 1.00 96.00 86 ARG A C 1
ATOM 658 O O . ARG A 1 86 ? 7.372 -2.453 -21.864 1.00 96.00 86 ARG A O 1
ATOM 665 N N . SER A 1 87 ? 8.129 -3.571 -23.659 1.00 95.56 87 SER A N 1
ATOM 666 C CA . SER A 1 87 ? 6.792 -3.929 -24.153 1.00 95.56 87 SER A CA 1
ATOM 667 C C . SER A 1 87 ? 6.009 -4.813 -23.169 1.00 95.56 87 SER A C 1
ATOM 669 O O . SER A 1 87 ? 4.778 -4.769 -23.140 1.00 95.56 87 SER A O 1
ATOM 671 N N . PHE A 1 88 ? 6.701 -5.539 -22.280 1.00 97.25 88 PHE A N 1
ATOM 672 C CA . PHE A 1 88 ? 6.083 -6.322 -21.207 1.00 97.25 88 PHE A CA 1
ATOM 673 C C . PHE A 1 88 ? 5.712 -5.505 -19.964 1.00 97.25 88 PHE A C 1
ATOM 675 O O . PHE A 1 88 ? 5.287 -6.092 -18.971 1.00 97.25 88 PHE A O 1
ATOM 682 N N . GLN A 1 89 ? 5.827 -4.172 -19.979 1.00 97.25 89 GLN A N 1
ATOM 683 C CA . GLN A 1 89 ? 5.247 -3.354 -18.908 1.00 97.25 89 GLN A CA 1
ATOM 684 C C . GLN A 1 89 ? 3.717 -3.396 -18.940 1.00 97.25 89 GLN A C 1
ATOM 686 O O . GLN A 1 89 ? 3.093 -3.308 -17.888 1.00 97.25 89 GLN A O 1
ATOM 691 N N . LEU A 1 90 ? 3.113 -3.582 -20.124 1.00 95.56 90 LEU A N 1
ATOM 692 C CA . LEU A 1 90 ? 1.658 -3.658 -20.323 1.00 95.56 90 LEU A CA 1
ATOM 693 C C . LEU A 1 90 ? 0.893 -2.482 -19.683 1.00 95.56 90 LEU A C 1
ATOM 695 O O . LEU A 1 90 ? -0.233 -2.645 -19.203 1.00 95.56 90 LEU A O 1
ATOM 699 N N . THR A 1 91 ? 1.516 -1.305 -19.646 1.00 93.44 91 THR A N 1
ATOM 700 C CA . THR A 1 91 ? 0.941 -0.054 -19.144 1.00 93.44 91 THR A CA 1
ATOM 701 C C . THR A 1 91 ? 0.646 0.907 -20.299 1.00 93.44 91 THR A C 1
ATOM 703 O O . THR A 1 91 ? 1.292 0.823 -21.343 1.00 93.44 91 THR A O 1
ATOM 706 N N . PRO A 1 92 ? -0.316 1.840 -20.142 1.00 89.75 92 PRO A N 1
ATOM 707 C CA . PRO A 1 92 ? -0.588 2.859 -21.161 1.00 89.75 92 PRO A CA 1
ATOM 708 C C . PRO A 1 92 ? 0.600 3.793 -21.423 1.00 89.75 92 PRO A C 1
ATOM 710 O O . PRO A 1 92 ? 0.784 4.259 -22.542 1.00 89.75 92 PRO A O 1
ATOM 713 N N . GLU A 1 93 ? 1.393 4.056 -20.383 1.00 91.75 93 GLU A N 1
ATOM 714 C CA . GLU A 1 93 ? 2.608 4.865 -20.431 1.00 91.75 93 GLU A CA 1
ATOM 715 C C . GLU A 1 93 ? 3.779 4.014 -19.937 1.00 91.75 93 GLU A C 1
ATOM 717 O O . GLU A 1 93 ? 3.692 3.385 -18.877 1.00 91.75 93 GLU A O 1
ATOM 722 N N . GLU A 1 94 ? 4.856 3.954 -20.721 1.00 92.81 94 GLU A N 1
ATOM 723 C CA . GLU A 1 94 ? 6.050 3.196 -20.353 1.00 92.81 94 GLU A CA 1
ATOM 724 C C . GLU A 1 94 ? 6.897 3.971 -19.345 1.00 92.81 94 GLU A C 1
ATOM 726 O O . GLU A 1 94 ? 7.357 5.079 -19.618 1.00 92.81 94 GLU A O 1
ATOM 731 N N . VAL A 1 95 ? 7.209 3.327 -18.227 1.00 95.12 95 VAL A N 1
ATOM 732 C CA . VAL A 1 95 ? 8.154 3.813 -17.223 1.00 95.12 95 VAL A CA 1
ATOM 733 C C . VAL A 1 95 ? 9.581 3.551 -17.713 1.00 95.12 95 VAL A C 1
ATOM 735 O O . VAL A 1 95 ? 9.881 2.507 -18.308 1.00 95.12 95 VAL A O 1
ATOM 738 N N . THR A 1 96 ? 10.479 4.507 -17.523 1.00 96.75 96 THR A N 1
ATOM 739 C CA . THR A 1 96 ? 11.914 4.367 -17.810 1.00 96.75 96 THR A CA 1
ATOM 740 C C . THR A 1 96 ? 12.647 3.675 -16.659 1.00 96.75 96 THR A C 1
ATOM 742 O O . THR A 1 96 ? 12.138 3.573 -15.544 1.00 96.75 96 THR A O 1
ATOM 745 N N . TRP A 1 97 ? 13.866 3.189 -16.909 1.00 96.69 97 TRP A N 1
ATOM 746 C CA . TRP A 1 97 ? 14.686 2.587 -15.852 1.00 96.69 97 TRP A CA 1
ATOM 747 C C . TRP A 1 97 ? 14.932 3.562 -14.695 1.00 96.69 97 TRP A C 1
ATOM 749 O O . TRP A 1 97 ? 14.769 3.189 -13.536 1.00 96.69 97 TRP A O 1
ATOM 759 N N . GLU A 1 98 ? 15.268 4.814 -15.018 1.00 95.25 98 GLU A N 1
ATOM 760 C CA . GLU A 1 98 ? 15.513 5.872 -14.039 1.00 95.25 98 GLU A CA 1
ATOM 761 C C . GLU A 1 98 ? 14.271 6.148 -13.187 1.00 95.25 98 GLU A C 1
ATOM 763 O O . GLU A 1 98 ? 14.355 6.104 -11.961 1.00 95.25 98 GLU A O 1
ATOM 768 N N . GLU A 1 99 ? 13.101 6.335 -13.804 1.00 94.44 99 GLU A N 1
ATOM 769 C CA . GLU A 1 99 ? 11.842 6.528 -13.072 1.00 94.44 99 GLU A CA 1
ATOM 770 C C . GLU A 1 99 ? 11.515 5.329 -12.176 1.00 94.44 99 GLU A C 1
ATOM 772 O O . GLU A 1 99 ? 11.129 5.504 -11.022 1.00 94.44 99 GLU A O 1
ATOM 777 N N . TYR A 1 100 ? 11.708 4.100 -12.665 1.00 94.88 100 TYR A N 1
ATOM 778 C CA . TYR A 1 100 ? 11.472 2.896 -11.874 1.00 94.88 100 TYR A CA 1
ATOM 779 C C . TYR A 1 100 ? 12.425 2.796 -10.680 1.00 94.88 100 TYR A C 1
ATOM 781 O O . TYR A 1 100 ? 11.972 2.537 -9.562 1.00 94.88 100 TYR A O 1
ATOM 789 N N . ILE A 1 101 ? 13.733 2.967 -10.880 1.00 94.44 101 ILE A N 1
ATOM 790 C CA . ILE A 1 101 ? 14.730 2.707 -9.834 1.00 94.44 101 ILE A CA 1
ATOM 791 C C . ILE A 1 101 ? 14.787 3.829 -8.793 1.00 94.44 101 ILE A C 1
ATOM 793 O O . ILE A 1 101 ? 15.070 3.548 -7.627 1.00 94.44 101 ILE A O 1
ATOM 797 N N . THR A 1 102 ? 14.442 5.059 -9.186 1.00 91.50 102 THR A N 1
ATOM 798 C CA . THR A 1 102 ? 14.353 6.229 -8.294 1.00 91.50 102 THR A CA 1
ATOM 799 C C . THR A 1 102 ? 12.969 6.417 -7.671 1.00 91.50 102 THR A C 1
ATOM 801 O O . THR A 1 102 ? 12.833 7.210 -6.738 1.00 91.50 102 THR A O 1
ATOM 804 N N . ALA A 1 103 ? 11.945 5.679 -8.128 1.00 88.50 103 ALA A N 1
ATOM 805 C CA . ALA A 1 103 ? 10.607 5.763 -7.553 1.00 88.50 103 ALA A CA 1
ATOM 806 C C . ALA A 1 103 ? 10.654 5.543 -6.030 1.00 88.50 103 ALA A C 1
ATOM 808 O O . ALA A 1 103 ? 11.191 4.517 -5.581 1.00 88.50 103 ALA A O 1
ATOM 809 N N . PRO A 1 104 ? 10.069 6.460 -5.235 1.00 83.00 104 PRO A N 1
ATOM 810 C CA . PRO A 1 104 ? 10.112 6.368 -3.788 1.00 83.00 104 PRO A CA 1
ATOM 811 C C . PRO A 1 104 ? 9.446 5.075 -3.325 1.00 83.00 104 PRO A C 1
ATOM 813 O O . PRO A 1 104 ? 8.396 4.673 -3.833 1.00 83.00 104 PRO A O 1
ATOM 816 N N . GLU A 1 105 ? 10.046 4.422 -2.331 1.00 86.44 105 GLU A N 1
ATOM 817 C CA . GLU A 1 105 ? 9.406 3.278 -1.690 1.00 86.44 105 GLU A CA 1
ATOM 818 C C . GLU A 1 105 ? 8.080 3.712 -1.067 1.00 86.44 105 GLU A C 1
ATOM 820 O O . GLU A 1 105 ? 7.981 4.807 -0.513 1.00 86.44 105 GLU A O 1
ATOM 825 N N . GLY A 1 106 ? 7.075 2.838 -1.122 1.00 88.69 106 GLY A N 1
ATOM 826 C CA . GLY A 1 106 ? 5.831 3.025 -0.385 1.00 88.69 106 GLY A CA 1
ATOM 827 C C . GLY A 1 106 ? 5.947 2.646 1.093 1.00 88.69 106 GLY A C 1
ATOM 828 O O . GLY A 1 106 ? 6.980 2.127 1.529 1.00 88.69 106 GLY A O 1
ATOM 829 N N . PRO A 1 107 ? 4.887 2.873 1.889 1.00 92.19 107 PRO A N 1
ATOM 830 C CA . PRO A 1 107 ? 4.835 2.356 3.251 1.00 92.19 107 PRO A CA 1
ATOM 831 C C . PRO A 1 107 ? 5.012 0.837 3.275 1.00 92.19 107 PRO A C 1
ATOM 833 O O . PRO A 1 107 ? 4.638 0.124 2.343 1.00 92.19 107 PRO A O 1
ATOM 836 N N . THR A 1 108 ? 5.545 0.321 4.380 1.00 90.56 108 THR A N 1
ATOM 837 C CA . THR A 1 108 ? 5.634 -1.128 4.587 1.00 90.56 108 THR A CA 1
ATOM 838 C C . THR A 1 108 ? 4.230 -1.684 4.787 1.00 90.56 108 THR A C 1
ATOM 840 O O . THR A 1 108 ? 3.610 -1.406 5.811 1.00 90.56 108 THR A O 1
ATOM 843 N N . ILE A 1 109 ? 3.734 -2.462 3.826 1.00 89.06 109 ILE A N 1
ATOM 844 C CA . ILE A 1 109 ? 2.419 -3.110 3.880 1.00 89.06 109 ILE A CA 1
ATOM 845 C C . ILE A 1 109 ? 2.559 -4.522 4.452 1.00 89.06 109 ILE A C 1
ATOM 847 O O . ILE A 1 109 ? 3.420 -5.291 4.020 1.00 89.06 109 ILE A O 1
ATOM 851 N N . THR A 1 110 ? 1.720 -4.877 5.422 1.00 84.44 110 THR A N 1
ATOM 852 C CA . THR A 1 110 ? 1.704 -6.224 6.005 1.00 84.44 110 THR A CA 1
ATOM 853 C C . THR A 1 110 ? 0.897 -7.193 5.144 1.00 84.44 110 THR A C 1
ATOM 855 O O . THR A 1 110 ? 0.039 -6.799 4.356 1.00 84.44 110 THR A O 1
ATOM 858 N N . GLY A 1 111 ? 1.135 -8.495 5.323 1.00 73.56 111 GLY A N 1
ATOM 859 C CA . GLY A 1 111 ? 0.384 -9.529 4.606 1.00 73.56 111 GLY A CA 1
ATOM 860 C C . GLY A 1 111 ? -1.109 -9.589 4.951 1.00 73.56 111 GLY A C 1
ATOM 861 O O . GLY A 1 111 ? -1.854 -10.190 4.192 1.00 73.56 111 GLY A O 1
ATOM 862 N N . ASP A 1 112 ? -1.539 -8.971 6.057 1.00 80.50 112 ASP A N 1
ATOM 863 C CA . ASP A 1 112 ? -2.949 -8.927 6.469 1.00 80.50 112 ASP A CA 1
ATOM 864 C C . ASP A 1 112 ? -3.734 -7.823 5.720 1.00 80.50 112 ASP A C 1
ATOM 866 O O . ASP A 1 112 ? -4.957 -7.797 5.773 1.00 80.50 112 ASP A O 1
ATOM 870 N N . PHE A 1 113 ? -3.070 -6.882 5.032 1.00 86.31 113 PHE A N 1
ATOM 871 C CA . PHE A 1 113 ? -3.707 -5.686 4.450 1.00 86.31 113 PHE A CA 1
ATOM 872 C C . PHE A 1 113 ? -4.867 -6.005 3.491 1.00 86.31 113 PHE A C 1
ATOM 874 O O . PHE A 1 113 ? -5.909 -5.344 3.504 1.00 86.31 113 PHE A O 1
ATOM 881 N N . GLU A 1 114 ? -4.695 -7.040 2.671 1.00 81.25 114 GLU A N 1
ATOM 882 C CA . GLU A 1 114 ? -5.675 -7.462 1.667 1.00 81.25 114 GLU A CA 1
ATOM 883 C C . GLU A 1 114 ? -6.902 -8.149 2.284 1.00 81.25 114 GLU A C 1
ATOM 885 O O . GLU A 1 114 ? -8.001 -8.045 1.721 1.00 81.25 114 GLU A O 1
ATOM 890 N N . ASP A 1 115 ? -6.752 -8.755 3.467 1.00 88.00 115 ASP A N 1
ATOM 891 C CA . ASP A 1 115 ? -7.842 -9.402 4.211 1.00 88.00 115 ASP A CA 1
ATOM 892 C C . ASP A 1 115 ? -8.897 -8.378 4.665 1.00 88.00 115 ASP A C 1
ATOM 894 O O . ASP A 1 115 ? -10.073 -8.705 4.822 1.00 88.00 115 ASP A O 1
ATOM 898 N N . PHE A 1 116 ? -8.512 -7.102 4.786 1.00 92.31 116 PHE A N 1
ATOM 899 C CA . PHE A 1 116 ? -9.415 -5.984 5.096 1.00 92.31 116 PHE A CA 1
ATOM 900 C C . PHE A 1 116 ? -10.063 -5.354 3.852 1.00 92.31 116 PHE A C 1
ATOM 902 O O . PHE A 1 116 ? -10.765 -4.336 3.948 1.00 92.31 116 PHE A O 1
ATOM 909 N N . ALA A 1 117 ? -9.862 -5.963 2.678 1.00 91.56 117 ALA A N 1
ATOM 910 C CA . ALA A 1 117 ? -10.367 -5.492 1.393 1.00 91.56 117 ALA A CA 1
ATOM 911 C C . ALA A 1 117 ? -9.883 -4.077 1.010 1.00 91.56 117 ALA A C 1
ATOM 913 O O . ALA A 1 117 ? -10.568 -3.342 0.293 1.00 91.56 117 ALA A O 1
ATOM 914 N N . LEU A 1 118 ? -8.687 -3.708 1.472 1.00 92.25 118 LEU A N 1
ATOM 915 C CA . LEU A 1 118 ? -7.997 -2.455 1.161 1.00 92.25 118 LEU A CA 1
ATOM 916 C C . LEU A 1 118 ? -7.015 -2.647 -0.007 1.00 92.25 118 LEU A C 1
ATOM 918 O O . LEU A 1 118 ? -6.646 -3.777 -0.325 1.00 92.25 118 LEU A O 1
ATOM 922 N N . HIS A 1 119 ? -6.584 -1.552 -0.647 1.00 86.31 119 HIS A N 1
ATOM 923 C CA . HIS A 1 119 ? -5.588 -1.597 -1.731 1.00 86.31 119 HIS A CA 1
ATOM 924 C C . HIS A 1 119 ? -4.308 -0.819 -1.403 1.00 86.31 119 HIS A C 1
ATOM 926 O O . HIS A 1 119 ? -4.405 0.370 -1.087 1.00 86.31 119 HIS A O 1
ATOM 932 N N . PRO A 1 120 ? -3.115 -1.433 -1.518 1.00 84.31 120 PRO A N 1
ATOM 933 C CA . PRO A 1 120 ? -1.837 -0.769 -1.247 1.00 84.31 120 PRO A CA 1
ATOM 934 C C . PRO A 1 120 ? -1.618 0.512 -2.059 1.00 84.31 120 PRO A C 1
ATOM 936 O O . PRO A 1 120 ? -1.078 1.483 -1.553 1.00 84.31 120 PRO A O 1
ATOM 939 N N . GLY A 1 121 ? -2.087 0.552 -3.310 1.00 84.44 121 GLY A N 1
ATOM 940 C CA . GLY A 1 121 ? -2.034 1.750 -4.159 1.00 84.44 121 GLY A CA 1
ATOM 941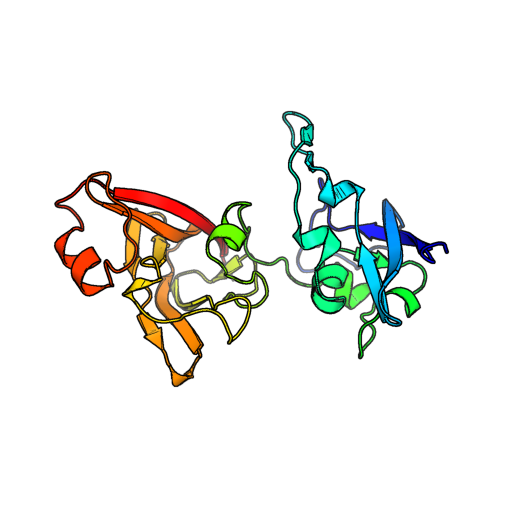 C C . GLY A 1 121 ? -3.071 2.836 -3.833 1.00 84.44 121 GLY A C 1
ATOM 942 O O . GLY A 1 121 ? -3.062 3.878 -4.472 1.00 84.44 121 GLY A O 1
ATOM 943 N N . ARG A 1 122 ? -3.980 2.602 -2.876 1.00 89.81 122 ARG A N 1
ATOM 944 C CA . ARG A 1 122 ? -4.997 3.572 -2.422 1.00 89.81 122 ARG A CA 1
ATOM 945 C C . ARG A 1 122 ? -4.794 3.947 -0.955 1.00 89.81 122 ARG A C 1
ATOM 947 O O . ARG A 1 122 ? -5.759 4.136 -0.209 1.00 89.81 122 ARG A O 1
ATOM 954 N N . ILE A 1 123 ? -3.528 4.007 -0.554 1.00 94.31 123 ILE A N 1
ATOM 955 C CA . ILE A 1 123 ? -3.076 4.481 0.747 1.00 94.31 123 ILE A CA 1
ATOM 956 C C . ILE A 1 123 ? -2.352 5.817 0.578 1.00 94.31 123 ILE A C 1
ATOM 958 O O . ILE A 1 123 ? -1.695 6.058 -0.434 1.00 94.31 123 ILE A O 1
ATOM 962 N N . TYR A 1 124 ? -2.466 6.682 1.575 1.00 95.81 124 TYR A N 1
ATOM 963 C CA . TYR A 1 124 ? -1.757 7.951 1.623 1.00 95.81 124 TYR A CA 1
ATOM 964 C C . TYR A 1 124 ? -1.200 8.175 3.039 1.00 95.81 124 TYR A C 1
ATOM 966 O O . TYR A 1 124 ? -1.922 7.886 3.998 1.00 95.81 124 TYR A O 1
ATOM 974 N N . PRO A 1 125 ? 0.030 8.701 3.199 1.00 96.12 125 PRO A N 1
ATOM 975 C CA . PRO A 1 125 ? 1.005 9.020 2.149 1.00 96.12 125 PRO A CA 1
ATOM 976 C C . PRO A 1 125 ? 1.504 7.794 1.375 1.00 96.12 125 PRO A C 1
ATOM 978 O O . PRO A 1 125 ? 1.611 6.700 1.927 1.00 96.12 125 PRO A O 1
ATOM 981 N N . ALA A 1 126 ? 1.804 7.984 0.089 1.00 91.38 126 ALA A N 1
ATOM 982 C CA . ALA A 1 126 ? 2.267 6.913 -0.796 1.00 91.38 126 ALA A CA 1
ATOM 983 C C . ALA A 1 126 ? 3.774 6.626 -0.672 1.00 91.38 126 ALA A C 1
ATOM 985 O O . ALA A 1 126 ? 4.265 5.714 -1.325 1.00 91.38 126 ALA A O 1
ATOM 986 N N . THR A 1 127 ? 4.496 7.392 0.147 1.00 90.88 127 THR A N 1
ATOM 987 C CA . THR A 1 127 ? 5.933 7.250 0.408 1.00 90.88 127 THR A CA 1
ATOM 988 C C . THR A 1 127 ? 6.183 6.510 1.719 1.00 90.88 127 THR A C 1
ATOM 990 O O . THR A 1 127 ? 5.352 6.536 2.620 1.00 90.88 127 THR A O 1
ATOM 993 N N . LYS A 1 128 ? 7.345 5.872 1.856 1.00 91.25 128 LYS A N 1
ATOM 994 C CA . LYS A 1 128 ? 7.791 5.132 3.047 1.00 91.25 128 LYS A CA 1
ATOM 995 C C . LYS A 1 128 ? 8.023 6.041 4.243 1.00 91.25 128 LYS A C 1
ATOM 997 O O . LYS A 1 128 ? 7.753 5.653 5.380 1.00 91.25 128 LYS A O 1
ATOM 1002 N N . SER A 1 129 ? 8.506 7.246 3.966 1.00 92.44 129 SER A N 1
ATOM 1003 C CA . SER A 1 129 ? 8.841 8.239 4.975 1.00 92.44 129 SER A CA 1
ATOM 1004 C C . SER A 1 129 ? 7.907 9.438 4.913 1.00 92.44 129 SER A C 1
ATOM 1006 O O . SER A 1 129 ? 7.441 9.823 3.837 1.00 92.44 129 SER A O 1
ATOM 1008 N N . VAL A 1 130 ? 7.657 10.032 6.077 1.00 94.50 130 VAL A N 1
ATOM 1009 C CA . VAL A 1 130 ? 6.882 11.270 6.235 1.00 94.50 130 VAL A CA 1
ATOM 1010 C C . VAL A 1 130 ? 7.658 12.260 7.112 1.00 94.50 130 VAL A C 1
ATOM 1012 O O . VAL A 1 130 ? 8.424 11.822 7.976 1.00 94.50 130 VAL A O 1
ATOM 1015 N N . PRO A 1 131 ? 7.489 13.579 6.915 1.00 94.38 131 PRO A N 1
ATOM 1016 C CA . PRO A 1 131 ? 8.264 14.579 7.647 1.00 94.38 131 PRO A CA 1
ATOM 1017 C C . PRO A 1 131 ? 7.889 14.639 9.133 1.00 94.38 131 PRO A C 1
ATOM 1019 O O . PRO A 1 131 ? 6.728 14.422 9.500 1.00 94.38 131 PRO A O 1
ATOM 1022 N N . GLU A 1 132 ? 8.853 14.989 9.990 1.00 94.50 132 GLU A N 1
ATOM 1023 C CA . GLU A 1 132 ? 8.604 15.281 11.408 1.00 94.50 132 GLU A CA 1
ATOM 1024 C C . GLU A 1 132 ? 7.876 16.620 11.622 1.00 94.50 132 GLU A C 1
ATOM 1026 O O . GLU A 1 132 ? 8.053 17.572 10.864 1.00 94.50 132 GLU A O 1
ATOM 1031 N N . LYS A 1 133 ? 7.092 16.726 12.704 1.00 93.62 133 LYS A N 1
ATOM 1032 C CA . LYS A 1 133 ? 6.450 17.974 13.168 1.00 93.62 133 LYS A CA 1
ATOM 1033 C C . LYS A 1 133 ? 5.572 18.680 12.123 1.00 93.62 133 LYS A C 1
ATOM 1035 O O . LYS A 1 133 ? 5.480 19.910 12.115 1.00 93.62 133 LYS A O 1
ATOM 1040 N N . GLN A 1 134 ? 4.894 17.922 11.269 1.00 95.50 134 GLN A N 1
ATOM 1041 C CA . GLN A 1 134 ? 3.963 18.461 10.277 1.0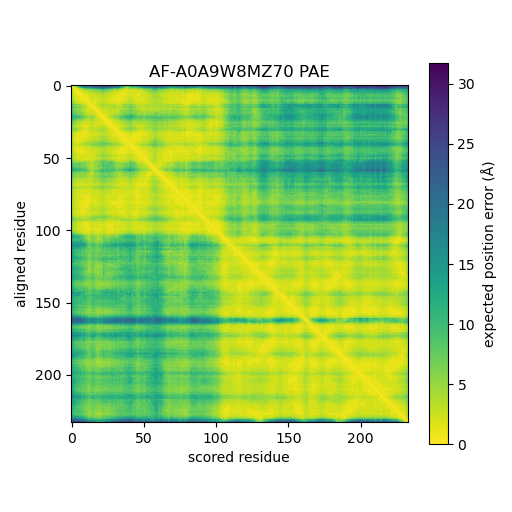0 95.50 134 GLN A CA 1
ATOM 1042 C C . GLN A 1 134 ? 2.564 17.871 10.441 1.00 95.50 134 GLN A C 1
ATOM 1044 O O . GLN A 1 134 ? 2.380 16.778 10.977 1.00 95.50 134 GLN A O 1
ATOM 1049 N N . ARG A 1 135 ? 1.548 18.605 9.971 1.00 96.75 135 ARG A N 1
ATOM 1050 C CA . ARG A 1 135 ? 0.181 18.081 9.873 1.00 96.75 135 ARG A CA 1
ATOM 1051 C C . ARG A 1 135 ? 0.056 17.280 8.588 1.00 96.75 135 ARG A C 1
ATOM 1053 O O . ARG A 1 135 ? -0.040 17.864 7.514 1.00 96.75 135 ARG A O 1
ATOM 1060 N N . ILE A 1 136 ? 0.030 15.961 8.717 1.00 97.12 136 ILE A N 1
ATOM 1061 C CA . ILE A 1 136 ? -0.030 15.044 7.581 1.00 97.12 136 ILE A CA 1
ATOM 1062 C C . ILE A 1 136 ? -1.341 14.268 7.635 1.00 97.12 136 ILE A C 1
ATOM 1064 O O . ILE A 1 136 ? -1.756 13.771 8.687 1.00 97.12 136 ILE A O 1
ATOM 1068 N N . LYS A 1 137 ? -2.012 14.204 6.485 1.00 97.69 137 LYS A N 1
ATOM 1069 C CA . LYS A 1 137 ? -3.182 13.357 6.280 1.00 97.69 137 LYS A CA 1
ATOM 1070 C C . LYS A 1 137 ? -2.716 11.926 6.043 1.00 97.69 137 LYS A C 1
ATOM 1072 O O . LYS A 1 137 ? -1.789 11.697 5.277 1.00 97.69 137 LYS A O 1
ATOM 1077 N N . PHE A 1 138 ? -3.412 10.982 6.651 1.00 97.88 138 PHE A N 1
ATOM 1078 C CA . PHE A 1 138 ? -3.309 9.561 6.375 1.00 97.88 138 PHE A CA 1
ATOM 1079 C C . PHE A 1 138 ? -4.665 9.079 5.896 1.00 97.88 138 PHE A C 1
ATOM 1081 O O . PHE A 1 138 ? -5.683 9.426 6.500 1.00 97.88 138 PHE A O 1
ATOM 1088 N N . SER A 1 139 ? -4.696 8.296 4.825 1.00 97.88 139 SER A N 1
ATOM 1089 C CA . SER A 1 139 ? -5.942 7.714 4.340 1.00 97.88 139 SER A CA 1
ATOM 1090 C C . SER A 1 139 ? -5.752 6.345 3.715 1.00 97.88 139 SER A C 1
ATOM 1092 O O . SER A 1 139 ? -4.660 5.975 3.285 1.00 97.88 139 SER A O 1
ATOM 1094 N N . VAL A 1 140 ? -6.842 5.586 3.677 1.00 97.38 140 VAL A N 1
ATOM 1095 C CA . VAL A 1 140 ? -6.901 4.279 3.032 1.00 97.38 140 VAL A CA 1
ATOM 1096 C C . VAL A 1 140 ? -8.291 4.042 2.451 1.00 97.38 140 VAL A C 1
ATOM 1098 O O . VAL A 1 140 ? -9.288 4.507 3.005 1.00 97.38 140 VAL A O 1
ATOM 1101 N N . SER A 1 141 ? -8.358 3.319 1.335 1.00 95.88 141 SER A N 1
ATOM 1102 C CA . SER A 1 141 ? -9.613 3.033 0.629 1.00 95.88 141 SER A CA 1
ATOM 1103 C C . SER A 1 141 ? -9.777 1.546 0.337 1.00 95.88 141 SER A C 1
ATOM 1105 O O . SER A 1 141 ? -8.800 0.788 0.286 1.00 95.88 141 SER A O 1
ATOM 1107 N N . LYS A 1 142 ? -11.024 1.137 0.081 1.00 94.44 142 LYS A N 1
ATOM 1108 C CA . LYS A 1 142 ? -11.315 -0.194 -0.457 1.00 94.44 142 LYS A CA 1
ATOM 1109 C C . LYS A 1 142 ? -10.641 -0.400 -1.810 1.00 94.44 142 LYS A C 1
ATOM 1111 O O . LYS A 1 142 ? -10.413 0.547 -2.568 1.00 94.44 142 LYS A O 1
ATOM 1116 N N . ARG A 1 143 ? -10.350 -1.664 -2.123 1.00 88.38 143 ARG A N 1
ATOM 1117 C CA . ARG A 1 143 ? -9.720 -2.050 -3.395 1.00 88.38 143 ARG A CA 1
ATOM 1118 C C . ARG A 1 143 ? -10.586 -1.860 -4.629 1.00 88.38 143 ARG A C 1
ATOM 1120 O O . ARG A 1 143 ? -10.048 -1.698 -5.715 1.00 88.38 143 ARG A O 1
ATOM 1127 N N . CYS A 1 144 ? -11.900 -1.819 -4.463 1.00 85.12 144 CYS A N 1
ATOM 1128 C CA . CYS A 1 144 ? -12.830 -1.432 -5.511 1.00 85.12 144 CYS A CA 1
ATOM 1129 C C . CYS A 1 144 ? -14.066 -0.774 -4.896 1.00 85.12 144 CYS A C 1
ATOM 1131 O O . CYS A 1 144 ? -14.364 -0.971 -3.718 1.00 85.12 144 CYS A O 1
ATOM 1133 N N . GLU A 1 145 ? -14.777 -0.001 -5.710 1.00 85.56 145 GLU A N 1
ATOM 1134 C CA . GLU A 1 145 ? -16.001 0.715 -5.325 1.00 85.56 145 GLU A CA 1
ATOM 1135 C C . GLU A 1 145 ? -17.184 -0.210 -5.002 1.00 85.56 145 GLU A C 1
ATOM 1137 O O . GLU A 1 145 ? -18.095 0.178 -4.283 1.00 85.56 145 GLU A O 1
ATOM 1142 N N . HIS A 1 146 ? -17.148 -1.460 -5.473 1.00 88.50 146 HIS A N 1
ATOM 1143 C CA . HIS A 1 146 ? -18.188 -2.461 -5.217 1.00 88.50 146 HIS A CA 1
ATOM 1144 C C . HIS A 1 146 ? -18.173 -3.017 -3.785 1.00 88.50 146 HIS A C 1
ATOM 1146 O O . HIS A 1 146 ? -19.085 -3.741 -3.389 1.00 88.50 146 HIS A O 1
ATOM 1152 N N . LEU A 1 147 ? -17.115 -2.752 -3.015 1.00 92.31 147 LEU A N 1
ATOM 1153 C CA . LEU A 1 147 ? -17.000 -3.227 -1.641 1.00 92.31 147 LEU A CA 1
ATOM 1154 C C . LEU A 1 147 ? -17.734 -2.291 -0.688 1.00 92.31 147 LEU A C 1
ATOM 1156 O O . LEU A 1 147 ? -17.588 -1.074 -0.770 1.00 92.31 147 LEU A O 1
ATOM 1160 N N . SER A 1 148 ? -18.462 -2.876 0.265 1.00 94.12 148 SER A N 1
ATOM 1161 C CA . SER A 1 148 ? -19.233 -2.101 1.234 1.00 94.12 148 SER A CA 1
ATOM 1162 C C . SER A 1 148 ? -18.351 -1.147 2.041 1.00 94.12 148 SER A C 1
ATOM 1164 O O . SER A 1 148 ? -17.322 -1.530 2.613 1.00 94.12 148 SER A O 1
ATOM 1166 N N . ILE A 1 149 ? -18.807 0.100 2.110 1.00 94.88 149 ILE A N 1
ATOM 1167 C CA . ILE A 1 149 ? -18.286 1.169 2.969 1.00 94.88 149 ILE A CA 1
ATOM 1168 C C . ILE A 1 149 ? -19.165 1.382 4.211 1.00 94.88 149 ILE A C 1
ATOM 1170 O O . ILE A 1 149 ? -18.847 2.223 5.049 1.00 94.88 149 ILE A O 1
ATOM 1174 N N . ALA A 1 150 ? -20.257 0.620 4.353 1.00 94.75 150 ALA A N 1
ATOM 1175 C CA . ALA A 1 150 ? -21.144 0.720 5.504 1.00 94.75 150 ALA A CA 1
ATOM 1176 C C . ALA A 1 150 ? -20.404 0.325 6.787 1.00 94.75 150 ALA A C 1
ATOM 1178 O O . ALA A 1 150 ? -19.635 -0.639 6.806 1.00 94.75 150 ALA A O 1
ATOM 1179 N N . GLU A 1 151 ? -20.655 1.052 7.876 1.00 94.62 151 GLU A N 1
ATOM 1180 C CA . GLU A 1 151 ? -19.985 0.820 9.161 1.00 94.62 151 GLU A CA 1
ATOM 1181 C C . GLU A 1 151 ? -20.148 -0.629 9.643 1.00 94.62 151 GLU A C 1
ATOM 1183 O O . GLU A 1 151 ? -19.176 -1.234 10.087 1.00 94.62 151 GLU A O 1
ATOM 1188 N N . ALA A 1 152 ? -21.343 -1.209 9.477 1.00 95.94 152 ALA A N 1
ATOM 1189 C CA . ALA A 1 152 ? -21.669 -2.579 9.884 1.00 95.94 152 ALA A CA 1
ATOM 1190 C C . ALA A 1 152 ? -20.745 -3.649 9.272 1.00 95.94 152 ALA A C 1
ATOM 1192 O O . ALA A 1 152 ? -20.477 -4.667 9.908 1.00 95.94 152 ALA A O 1
ATOM 1193 N N . ASP A 1 153 ? -20.220 -3.400 8.071 1.00 95.88 153 ASP A N 1
ATOM 1194 C CA . ASP A 1 153 ? -19.377 -4.347 7.337 1.00 95.88 153 ASP A CA 1
ATOM 1195 C C . ASP A 1 153 ? -17.878 -4.111 7.565 1.00 95.88 153 ASP A C 1
ATOM 1197 O O . ASP A 1 153 ? -17.037 -4.865 7.067 1.00 95.88 153 ASP A O 1
ATOM 1201 N N . ASN A 1 154 ? -17.521 -3.053 8.297 1.00 97.25 154 ASN A N 1
ATOM 1202 C CA . ASN A 1 154 ? -16.160 -2.547 8.376 1.00 97.25 154 ASN A CA 1
ATOM 1203 C C . ASN A 1 154 ? -15.639 -2.458 9.809 1.00 97.25 154 ASN A C 1
ATOM 1205 O O . ASN A 1 154 ? -16.371 -2.259 10.777 1.00 97.25 154 ASN A O 1
ATOM 1209 N N . TYR A 1 155 ? -14.321 -2.594 9.921 1.00 98.00 155 TYR A N 1
ATOM 1210 C CA . TYR A 1 155 ? -13.592 -2.353 11.156 1.00 98.00 155 TYR A CA 1
ATOM 1211 C C . TYR A 1 155 ? -13.294 -0.864 11.326 1.00 98.00 155 TYR A C 1
ATOM 1213 O O . TYR A 1 155 ? -13.282 -0.091 10.366 1.00 98.00 155 TYR A O 1
ATOM 1221 N N . VAL A 1 156 ? -12.976 -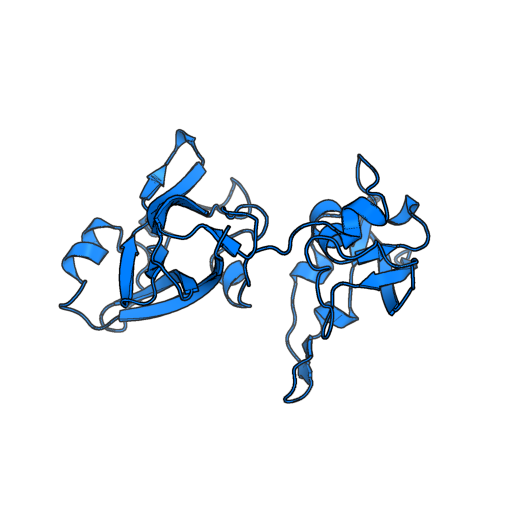0.473 12.557 1.00 98.25 156 VAL A N 1
ATOM 1222 C CA . VAL A 1 156 ? -12.398 0.844 12.824 1.00 98.25 156 VAL A CA 1
ATOM 1223 C C . VAL A 1 156 ? -10.915 0.799 12.481 1.00 98.25 156 VAL A C 1
ATOM 1225 O O . VAL A 1 156 ? -10.167 -0.013 13.031 1.00 98.25 156 VAL A O 1
ATOM 1228 N N . PHE A 1 157 ? -10.491 1.695 11.596 1.00 98.25 157 PHE A N 1
ATOM 1229 C CA . PHE A 1 157 ? -9.080 1.928 11.320 1.00 98.25 157 PHE A CA 1
ATOM 1230 C C . PHE A 1 157 ? -8.544 3.021 12.240 1.00 98.25 157 PHE A C 1
ATOM 1232 O O . PHE A 1 157 ? -9.231 4.010 12.506 1.00 98.25 157 PHE A O 1
ATOM 1239 N N . VAL A 1 158 ? -7.314 2.859 12.716 1.00 98.25 158 VAL A N 1
ATOM 1240 C CA . VAL A 1 158 ? -6.642 3.821 13.598 1.00 98.25 158 VAL A CA 1
ATOM 1241 C C . VAL A 1 158 ? -5.205 4.047 13.137 1.00 98.25 158 VAL A C 1
ATOM 1243 O O . VAL A 1 158 ? -4.523 3.102 12.742 1.00 98.25 158 VAL A O 1
ATOM 1246 N N . ILE A 1 159 ? -4.731 5.288 13.220 1.00 97.94 159 ILE A N 1
ATOM 1247 C CA . ILE A 1 159 ? -3.302 5.598 13.170 1.00 97.94 159 ILE A CA 1
ATOM 1248 C C . ILE A 1 159 ? -2.749 5.545 14.587 1.00 97.94 159 ILE A C 1
ATOM 1250 O O . ILE A 1 159 ? -3.355 6.098 15.506 1.00 97.94 159 ILE A O 1
ATOM 1254 N N . SER A 1 160 ? -1.589 4.914 14.745 1.00 96.31 160 SER A N 1
ATOM 1255 C CA . SER A 1 160 ? -0.807 4.983 15.968 1.00 96.31 160 SER A CA 1
ATOM 1256 C C . SER A 1 160 ? 0.599 5.502 15.731 1.00 96.31 160 SER A C 1
ATOM 1258 O O . SER A 1 160 ? 1.241 5.161 14.737 1.00 96.31 160 SER A O 1
ATOM 1260 N N . THR A 1 161 ? 1.054 6.320 16.669 1.00 91.88 161 THR A N 1
ATOM 1261 C CA . THR A 1 161 ? 2.390 6.908 16.751 1.00 91.88 161 THR A CA 1
ATOM 1262 C C . THR A 1 161 ? 3.200 6.253 17.874 1.00 91.88 161 THR A C 1
ATOM 1264 O O . THR A 1 161 ? 2.706 5.416 18.631 1.00 91.88 161 THR A O 1
ATOM 1267 N N . THR A 1 162 ? 4.477 6.614 17.990 1.00 78.06 162 THR A N 1
ATOM 1268 C CA . THR A 1 162 ? 5.444 6.043 18.948 1.00 78.06 162 THR A CA 1
ATOM 1269 C C . THR A 1 162 ? 5.022 6.162 20.420 1.00 78.06 162 THR A C 1
ATOM 1271 O O . THR A 1 162 ? 5.448 5.371 21.259 1.00 78.06 162 THR A O 1
ATOM 1274 N N . ASP A 1 163 ? 4.160 7.122 20.738 1.00 77.12 163 ASP A N 1
ATOM 1275 C CA . ASP A 1 163 ? 3.539 7.333 22.051 1.00 77.12 163 ASP A CA 1
ATOM 1276 C C . ASP A 1 163 ? 2.363 6.381 22.348 1.00 77.12 163 ASP A C 1
ATOM 1278 O O . ASP A 1 163 ? 1.770 6.452 23.426 1.00 77.12 163 ASP A O 1
ATOM 1282 N N . LYS A 1 164 ? 2.046 5.462 21.425 1.00 76.94 164 LYS A N 1
ATOM 1283 C CA . LYS A 1 164 ? 0.892 4.554 21.487 1.00 76.94 164 LYS A CA 1
ATOM 1284 C C . LYS A 1 164 ? -0.441 5.295 21.590 1.00 76.94 164 LYS A C 1
ATOM 1286 O O . LYS A 1 164 ? -1.419 4.734 22.095 1.00 76.94 164 LYS A O 1
ATOM 1291 N N . GLU A 1 165 ? -0.512 6.532 21.102 1.00 84.69 165 GLU A N 1
ATOM 1292 C CA . GLU A 1 165 ? -1.801 7.147 20.819 1.00 84.69 165 GLU A CA 1
ATOM 1293 C C . GLU A 1 165 ? -2.465 6.383 19.665 1.00 84.69 165 GLU A C 1
ATOM 1295 O O . GLU A 1 165 ? -1.785 5.891 18.769 1.00 84.69 165 GLU A O 1
ATOM 1300 N N . PHE A 1 166 ? -3.787 6.220 19.711 1.00 94.25 166 PHE A N 1
ATOM 1301 C CA . PHE A 1 166 ? -4.561 5.583 18.646 1.00 94.25 166 PHE A CA 1
ATOM 1302 C C . PHE A 1 166 ? -5.687 6.522 18.228 1.00 94.25 166 PHE A C 1
ATOM 1304 O O . PHE A 1 166 ? -6.683 6.697 18.951 1.00 94.25 166 PHE A O 1
ATOM 1311 N N . THR A 1 167 ? -5.514 7.119 17.056 1.00 97.19 167 THR A N 1
ATOM 1312 C CA . THR A 1 167 ? -6.416 8.124 16.499 1.00 97.19 167 THR A CA 1
ATOM 1313 C C . THR A 1 167 ? -7.247 7.485 15.390 1.00 97.19 167 THR A C 1
ATOM 1315 O O . THR A 1 167 ? -6.677 7.027 14.397 1.00 97.19 167 THR A O 1
ATOM 1318 N N . PRO A 1 168 ? -8.582 7.405 15.538 1.00 98.06 168 PRO A N 1
ATOM 1319 C CA . PRO A 1 168 ? -9.434 6.755 14.552 1.00 98.06 168 PRO A CA 1
ATOM 1320 C C . PRO A 1 168 ? -9.526 7.563 13.260 1.00 98.06 168 PRO A C 1
ATOM 1322 O O . PRO A 1 168 ? -9.610 8.792 13.284 1.00 98.06 168 PRO A O 1
ATOM 1325 N N . LEU A 1 169 ? -9.551 6.853 12.135 1.00 98.38 169 LEU A N 1
ATOM 1326 C CA . LEU A 1 169 ? -9.894 7.424 10.839 1.00 98.38 169 LEU A CA 1
ATOM 1327 C C . LEU A 1 169 ? -11.416 7.518 10.714 1.00 98.38 169 LEU A C 1
ATOM 1329 O O . LEU A 1 169 ? -12.147 6.641 11.177 1.00 98.38 169 LEU A O 1
ATOM 1333 N N . THR A 1 170 ? -11.888 8.566 10.047 1.00 97.25 170 THR A N 1
ATOM 1334 C CA . THR A 1 170 ? -13.309 8.757 9.723 1.00 97.25 170 THR A CA 1
ATOM 1335 C C . THR A 1 170 ? -13.504 8.598 8.223 1.00 97.25 170 THR A C 1
ATOM 1337 O O . THR A 1 170 ? -12.662 9.046 7.446 1.00 97.25 170 THR A O 1
ATOM 1340 N N . PHE A 1 171 ? -14.584 7.936 7.811 1.00 96.81 171 PHE A N 1
ATOM 1341 C CA . PHE A 1 171 ? -14.904 7.810 6.394 1.00 96.81 171 PHE A CA 1
ATOM 1342 C C . PHE A 1 171 ? -15.408 9.144 5.836 1.00 96.81 171 PHE A C 1
ATOM 1344 O O . PHE A 1 171 ? -16.282 9.775 6.430 1.00 96.81 171 PHE A O 1
ATOM 1351 N N . SER A 1 172 ? -14.855 9.562 4.702 1.00 93.19 172 SER A N 1
ATOM 1352 C CA . SER A 1 172 ? -15.295 10.724 3.935 1.00 93.19 172 SER A CA 1
ATOM 1353 C C . SER A 1 172 ? -15.907 10.248 2.624 1.00 93.19 172 SER A C 1
ATOM 1355 O O . SER A 1 172 ? -15.196 9.714 1.774 1.00 93.19 172 SER A O 1
ATOM 1357 N N . GLU A 1 173 ? -17.212 10.464 2.439 1.00 89.44 173 GLU A N 1
ATOM 1358 C CA . GLU A 1 173 ? -17.904 10.094 1.195 1.00 89.44 173 GLU A CA 1
ATOM 1359 C C . GLU A 1 173 ? -17.321 10.818 -0.020 1.00 89.44 173 GLU A C 1
ATOM 1361 O O . GLU A 1 173 ? -17.098 10.194 -1.053 1.00 89.44 173 GLU A O 1
ATOM 1366 N N . GLY A 1 174 ? -16.991 12.107 0.122 1.00 89.50 174 GLY A N 1
ATOM 1367 C CA . GLY A 1 174 ? -16.409 12.898 -0.965 1.00 89.50 174 GLY A CA 1
ATOM 1368 C C . GLY A 1 174 ? -15.028 12.413 -1.411 1.00 89.50 174 GLY A C 1
ATOM 1369 O O . GLY A 1 174 ? -14.635 12.656 -2.547 1.00 89.50 174 GLY A O 1
ATOM 1370 N N . GLU A 1 175 ? -14.297 11.714 -0.540 1.00 88.44 175 GLU A N 1
ATOM 1371 C CA . GLU A 1 175 ? -12.987 11.142 -0.867 1.00 88.44 175 GLU A CA 1
ATOM 1372 C C . GLU A 1 175 ? -13.034 9.628 -1.125 1.00 88.44 175 GLU A C 1
ATOM 1374 O O . GLU A 1 175 ? -12.039 9.057 -1.568 1.00 88.44 175 GLU A O 1
ATOM 1379 N N . GLY A 1 176 ? -14.149 8.960 -0.812 1.00 93.56 176 GLY A N 1
ATOM 1380 C CA . GLY A 1 176 ? -14.260 7.500 -0.864 1.00 93.56 176 GLY A CA 1
ATOM 1381 C C . GLY A 1 176 ? -13.260 6.769 0.044 1.00 93.56 176 GLY A C 1
ATOM 1382 O O . GLY A 1 176 ? -12.871 5.638 -0.256 1.00 93.56 176 GLY A O 1
ATOM 1383 N N . ALA A 1 177 ? -12.811 7.410 1.129 1.00 96.62 177 ALA A N 1
ATOM 1384 C CA . ALA A 1 177 ? -11.685 6.946 1.936 1.00 96.62 177 ALA A CA 1
ATOM 1385 C C . ALA A 1 177 ? -11.907 7.155 3.439 1.00 96.62 177 ALA A C 1
ATOM 1387 O O . ALA A 1 177 ? -12.519 8.134 3.870 1.00 96.62 177 ALA A O 1
ATOM 1388 N N . TRP A 1 178 ? -11.332 6.267 4.253 1.00 98.12 178 TRP A N 1
ATOM 1389 C CA . TRP A 1 178 ? -11.100 6.549 5.669 1.00 98.12 178 TRP A CA 1
ATOM 1390 C C . TRP A 1 178 ? -9.881 7.449 5.778 1.00 98.12 178 TRP A C 1
ATOM 1392 O O . TRP A 1 178 ? -8.837 7.118 5.216 1.00 98.12 178 TRP A O 1
ATOM 1402 N N . ALA A 1 179 ? -9.994 8.559 6.503 1.00 98.00 179 ALA A N 1
ATOM 1403 C CA . ALA A 1 179 ? -8.913 9.520 6.650 1.00 98.00 179 ALA A CA 1
ATOM 1404 C C . ALA A 1 179 ? -8.793 10.084 8.070 1.00 98.00 179 ALA A C 1
ATOM 1406 O O . ALA A 1 179 ? -9.759 10.153 8.834 1.00 98.00 179 ALA A O 1
ATOM 1407 N N . VAL A 1 180 ? -7.582 10.515 8.409 1.00 97.88 180 VAL A N 1
ATOM 1408 C CA . VAL A 1 180 ? -7.271 11.291 9.611 1.00 97.88 180 VAL A CA 1
ATOM 1409 C C . VAL A 1 180 ? -6.096 12.215 9.327 1.00 97.88 180 VAL A C 1
ATOM 1411 O O . VAL A 1 180 ? -5.186 11.851 8.590 1.00 97.88 180 VAL A O 1
ATOM 1414 N N . THR A 1 181 ? -6.078 13.394 9.941 1.00 97.69 181 THR A N 1
ATOM 1415 C CA . THR A 1 181 ? -4.907 14.277 9.919 1.00 97.69 181 THR A CA 1
ATOM 1416 C C . THR A 1 181 ? -4.322 14.353 11.317 1.00 97.69 181 THR A C 1
ATOM 1418 O O . THR A 1 181 ? -4.993 14.827 12.237 1.00 97.69 181 THR A O 1
ATOM 1421 N N . ILE A 1 182 ? -3.071 13.924 11.469 1.00 96.19 182 ILE A N 1
ATOM 1422 C CA . ILE A 1 182 ? -2.338 13.977 12.739 1.00 96.19 182 ILE A CA 1
ATOM 1423 C C . ILE A 1 182 ? -1.135 14.913 12.630 1.00 96.19 182 ILE A C 1
ATOM 1425 O O . ILE A 1 182 ? -0.692 15.251 11.532 1.00 96.19 182 ILE A O 1
ATOM 1429 N N . PHE A 1 183 ? -0.618 15.350 13.776 1.00 95.38 183 PHE A N 1
ATOM 1430 C CA . PHE A 1 183 ? 0.671 16.028 13.848 1.00 95.38 183 PHE A CA 1
ATOM 1431 C C . PHE A 1 183 ? 1.762 14.976 14.056 1.00 95.38 183 PHE A C 1
ATOM 1433 O O . PHE A 1 183 ? 1.696 14.218 15.022 1.00 95.38 183 PHE A O 1
ATOM 1440 N N . THR A 1 184 ? 2.725 14.883 13.143 1.00 94.75 184 THR A N 1
ATOM 1441 C CA . THR A 1 184 ? 3.747 13.833 13.200 1.00 94.75 184 THR A CA 1
ATOM 1442 C C . THR A 1 184 ? 4.736 14.060 14.355 1.00 94.75 184 THR A C 1
ATOM 1444 O O . THR A 1 184 ? 5.129 15.203 14.623 1.00 94.75 184 THR A O 1
ATOM 1447 N N . PRO A 1 185 ? 5.159 12.994 15.069 1.00 93.44 185 PRO A N 1
ATOM 1448 C CA . PRO A 1 185 ? 6.154 13.104 16.133 1.00 93.44 185 PRO A CA 1
ATOM 1449 C C . PRO A 1 185 ? 7.546 13.443 15.576 1.00 93.44 185 PRO A C 1
ATOM 1451 O O . PRO A 1 185 ? 7.755 13.512 14.367 1.00 93.44 185 PRO A O 1
ATOM 1454 N N . ARG A 1 186 ? 8.516 13.649 16.479 1.00 92.06 186 ARG A N 1
ATOM 1455 C CA . ARG A 1 186 ? 9.918 13.930 16.108 1.00 92.06 186 ARG A CA 1
ATOM 1456 C C . ARG A 1 186 ? 10.635 12.733 15.481 1.00 92.06 186 ARG A C 1
ATOM 1458 O O . ARG A 1 186 ? 11.574 12.886 14.715 1.00 92.06 186 ARG A O 1
ATOM 1465 N N . SER A 1 187 ? 10.250 11.526 15.880 1.00 93.31 187 SER A N 1
ATOM 1466 C CA . SER A 1 187 ? 10.896 10.292 15.446 1.00 93.31 187 SER A CA 1
ATOM 1467 C C . SER A 1 187 ? 10.002 9.084 15.712 1.00 93.31 187 SER A C 1
ATOM 1469 O O . SER A 1 187 ? 8.999 9.167 16.431 1.00 93.31 187 SER A O 1
ATOM 1471 N N . GLY A 1 188 ? 10.405 7.945 15.153 1.00 92.69 188 GLY A N 1
ATOM 1472 C CA . GLY A 1 188 ? 9.716 6.669 15.288 1.00 92.69 188 GLY A CA 1
ATOM 1473 C C . GLY A 1 188 ? 8.885 6.333 14.058 1.00 92.69 188 GLY A C 1
ATOM 1474 O O . GLY A 1 188 ? 9.121 6.856 12.970 1.00 92.69 188 GLY A O 1
ATOM 1475 N N . ASP A 1 189 ? 7.922 5.443 14.255 1.00 94.50 189 ASP A N 1
ATOM 1476 C CA . ASP A 1 189 ? 7.072 4.928 13.191 1.00 94.50 189 ASP A CA 1
ATOM 1477 C C . ASP A 1 189 ? 5.625 5.393 13.383 1.00 94.50 189 ASP A C 1
ATOM 1479 O O . ASP A 1 189 ? 5.141 5.572 14.504 1.00 94.50 189 ASP A O 1
ATOM 1483 N N . ILE A 1 190 ? 4.920 5.533 12.265 1.00 96.50 190 ILE A N 1
ATOM 1484 C CA . ILE A 1 190 ? 3.470 5.694 12.216 1.00 96.50 190 ILE A CA 1
ATOM 1485 C C . ILE A 1 190 ? 2.901 4.407 11.645 1.00 96.50 190 ILE A C 1
ATOM 1487 O O . ILE A 1 190 ? 3.335 3.953 10.591 1.00 96.50 190 ILE A O 1
ATOM 1491 N N . THR A 1 191 ? 1.933 3.804 12.324 1.00 97.00 191 THR A N 1
ATOM 1492 C CA . THR A 1 191 ? 1.335 2.540 11.885 1.00 97.00 191 THR A CA 1
ATOM 1493 C C . THR A 1 191 ? -0.177 2.665 11.766 1.00 97.00 191 THR A C 1
ATOM 1495 O O . THR A 1 191 ? -0.850 3.113 12.693 1.00 97.00 191 THR A O 1
ATOM 1498 N N . LEU A 1 192 ? -0.715 2.237 10.627 1.00 98.00 192 LEU A N 1
ATOM 1499 C CA . LEU A 1 192 ? -2.139 2.014 10.419 1.00 98.00 192 LEU A CA 1
ATOM 1500 C C . LEU A 1 192 ? -2.515 0.639 10.972 1.00 98.00 192 LEU A C 1
ATOM 1502 O O . LEU A 1 192 ? -1.924 -0.367 10.579 1.00 98.00 192 LEU A O 1
ATOM 1506 N N . TYR A 1 193 ? -3.531 0.594 11.826 1.00 97.62 193 TYR A N 1
ATOM 1507 C CA . TYR A 1 193 ? -4.103 -0.640 12.354 1.00 97.62 193 TYR A CA 1
ATOM 1508 C C . TYR A 1 193 ? -5.589 -0.758 12.021 1.00 97.62 193 TYR A C 1
ATOM 1510 O O . TYR A 1 193 ? -6.298 0.247 11.951 1.00 97.62 193 TYR A O 1
ATOM 1518 N N . ALA A 1 194 ? -6.077 -1.993 11.924 1.00 98.12 194 ALA A N 1
ATOM 1519 C CA . ALA A 1 194 ? -7.486 -2.314 12.134 1.00 98.12 194 ALA A CA 1
ATOM 1520 C C . ALA A 1 194 ? -7.706 -2.794 13.573 1.00 98.12 194 ALA A C 1
ATOM 1522 O O . ALA A 1 194 ? -6.945 -3.627 14.076 1.00 98.12 194 ALA A O 1
ATOM 1523 N N . VAL A 1 195 ? -8.763 -2.303 14.221 1.00 97.94 195 VAL A N 1
ATOM 1524 C CA . VAL A 1 195 ? -9.261 -2.850 15.491 1.00 97.94 195 VAL A CA 1
ATOM 1525 C C . VAL A 1 195 ? -10.077 -4.093 15.163 1.00 97.94 195 VAL A C 1
ATOM 1527 O O . VAL A 1 195 ? -11.165 -3.963 14.616 1.00 97.94 195 VAL A O 1
ATOM 1530 N N . THR A 1 196 ? -9.563 -5.288 15.451 1.00 97.69 196 THR A N 1
ATOM 1531 C CA . THR A 1 196 ? -10.190 -6.546 15.006 1.00 97.69 196 THR A CA 1
ATOM 1532 C C . THR A 1 196 ? -11.143 -7.138 16.026 1.00 97.69 196 THR A C 1
ATOM 1534 O O . THR A 1 196 ? -12.128 -7.767 15.647 1.00 97.69 196 THR A O 1
ATOM 1537 N N . THR A 1 197 ? -10.871 -6.948 17.320 1.00 98.06 197 THR A N 1
ATOM 1538 C CA . THR A 1 197 ? -11.767 -7.420 18.381 1.00 98.06 197 THR A CA 1
ATOM 1539 C C . THR A 1 197 ? -11.905 -6.416 19.516 1.00 98.06 197 THR A C 1
ATOM 1541 O O . THR A 1 197 ? -10.976 -5.664 19.821 1.00 98.06 197 THR A O 1
ATOM 1544 N N . VAL A 1 198 ? -13.064 -6.438 20.176 1.00 97.75 198 VAL A N 1
ATOM 1545 C CA . VAL A 1 198 ? -13.331 -5.749 21.445 1.00 97.75 198 VAL A CA 1
ATOM 1546 C C . VAL A 1 198 ? -13.977 -6.749 22.398 1.00 97.75 198 VAL A C 1
ATOM 1548 O O . VAL A 1 198 ? -14.995 -7.349 22.066 1.00 97.75 198 VAL A O 1
ATOM 1551 N N . SER A 1 199 ? -13.408 -6.942 23.591 1.00 96.38 199 SER A N 1
ATOM 1552 C CA . SER A 1 199 ? -13.891 -7.946 24.557 1.00 96.38 199 SER A CA 1
ATOM 1553 C C . SER A 1 199 ? -14.038 -9.349 23.939 1.00 96.38 199 SER A C 1
ATOM 1555 O O . SER A 1 199 ? -15.016 -10.046 24.198 1.00 96.38 199 SER A O 1
ATOM 1557 N N . ASN A 1 200 ? -13.061 -9.748 23.113 1.00 95.00 200 ASN A N 1
ATOM 1558 C CA . ASN A 1 200 ? -13.019 -11.019 22.372 1.00 95.00 200 ASN A CA 1
ATOM 1559 C C . ASN A 1 200 ? -14.165 -11.238 21.367 1.00 95.00 200 ASN A C 1
ATOM 1561 O O . ASN A 1 200 ? -14.351 -12.356 20.899 1.00 95.00 200 ASN A O 1
ATOM 1565 N N . GLN A 1 201 ? -14.912 -10.190 21.020 1.00 97.19 201 GLN A N 1
ATOM 1566 C CA . GLN A 1 201 ? -15.915 -10.214 19.957 1.00 97.19 201 GLN A CA 1
ATOM 1567 C C . GLN A 1 201 ? -15.381 -9.494 18.721 1.00 97.19 201 GLN A C 1
ATOM 1569 O O . GLN A 1 201 ? -14.590 -8.559 18.859 1.00 97.19 201 GLN A O 1
ATOM 1574 N N . ASP A 1 202 ? -15.814 -9.927 17.537 1.00 97.75 202 ASP A N 1
ATOM 1575 C CA . ASP A 1 202 ? -15.543 -9.245 16.266 1.00 97.75 202 ASP A CA 1
ATOM 1576 C C . ASP A 1 202 ? -15.936 -7.759 16.371 1.00 97.75 202 ASP A C 1
ATOM 1578 O O . ASP A 1 202 ? -16.993 -7.418 16.904 1.00 97.75 202 ASP A O 1
ATOM 1582 N N . ALA A 1 203 ? -15.043 -6.873 15.927 1.00 97.81 203 ALA A N 1
ATOM 1583 C CA . ALA A 1 203 ? -15.208 -5.426 16.021 1.00 97.81 203 ALA A CA 1
ATOM 1584 C C . ALA A 1 203 ? -15.821 -4.774 14.765 1.00 97.81 203 ALA A C 1
ATOM 1586 O O . ALA A 1 203 ? -15.873 -3.542 14.693 1.00 97.81 203 ALA A O 1
ATOM 1587 N N . ARG A 1 204 ? -16.281 -5.546 13.771 1.00 97.31 204 ARG A N 1
ATOM 1588 C CA . ARG A 1 204 ? -17.071 -5.001 12.654 1.00 97.31 204 ARG A CA 1
ATOM 1589 C C . ARG A 1 204 ? -18.336 -4.316 13.165 1.00 97.31 204 ARG A C 1
ATOM 1591 O O . ARG A 1 204 ? -18.967 -4.783 14.112 1.00 97.31 204 ARG A O 1
ATOM 1598 N N . GLY A 1 205 ? -18.682 -3.174 12.575 1.00 97.19 205 GLY A N 1
ATOM 1599 C CA . GLY A 1 205 ? -19.830 -2.380 13.020 1.00 97.19 205 GLY A CA 1
ATOM 1600 C C . GLY A 1 205 ? -19.624 -1.627 14.333 1.00 97.19 205 GLY A C 1
ATOM 1601 O O . GLY A 1 205 ? -20.557 -0.997 14.819 1.00 97.19 205 GLY A O 1
ATOM 1602 N N . LEU A 1 206 ? -18.423 -1.662 14.925 1.00 97.19 206 LEU A N 1
ATOM 1603 C CA . LEU A 1 206 ? -18.133 -0.918 16.153 1.00 97.19 206 LEU A CA 1
ATOM 1604 C C . LEU A 1 206 ? -18.250 0.599 15.944 1.00 97.19 206 LEU A C 1
ATOM 1606 O O . LEU A 1 206 ? -18.698 1.313 16.845 1.00 97.19 206 LEU A O 1
ATOM 1610 N N . GLY A 1 207 ? -17.789 1.082 14.789 1.00 97.12 207 GLY A N 1
ATOM 1611 C CA . GLY A 1 207 ? -17.746 2.504 14.471 1.00 97.12 207 GLY A CA 1
ATOM 1612 C C . GLY A 1 207 ? -16.792 3.323 15.340 1.00 97.12 207 GLY A C 1
ATOM 1613 O O . GLY A 1 207 ? -16.327 2.902 16.406 1.00 97.12 207 GLY A O 1
ATOM 1614 N N . VAL A 1 208 ? -16.514 4.557 14.915 1.00 97.25 208 VAL A N 1
ATOM 1615 C CA . VAL A 1 208 ? -15.648 5.481 15.676 1.00 97.25 208 VAL A CA 1
ATOM 1616 C C . VAL A 1 208 ? -16.244 5.775 17.059 1.00 97.25 208 VAL A C 1
ATOM 1618 O O . VAL A 1 208 ? -15.522 5.835 18.058 1.00 97.25 208 VAL A O 1
ATOM 1621 N N . ALA A 1 209 ? -17.573 5.891 17.148 1.00 96.75 209 ALA A N 1
ATOM 1622 C CA . ALA A 1 209 ? -18.273 6.145 18.405 1.00 96.75 209 ALA A CA 1
ATOM 1623 C C . ALA A 1 209 ? -18.183 4.959 19.383 1.00 96.75 209 ALA A C 1
ATOM 1625 O O . ALA A 1 209 ? -17.955 5.162 20.581 1.00 96.75 209 ALA A O 1
ATOM 1626 N N . GLY A 1 210 ? -18.339 3.721 18.902 1.00 97.12 210 GLY A N 1
ATOM 1627 C CA . GLY A 1 210 ? -18.174 2.529 19.735 1.00 97.12 210 GLY A CA 1
ATOM 1628 C C . GLY A 1 210 ? -16.724 2.337 20.167 1.00 97.12 210 GLY A C 1
ATOM 1629 O O . GLY A 1 210 ? -16.472 2.051 21.342 1.00 97.12 210 GLY A O 1
ATOM 1630 N N . TYR A 1 211 ? -15.769 2.606 19.273 1.00 97.44 211 TYR A N 1
ATOM 1631 C CA . TYR A 1 211 ? -14.344 2.607 19.596 1.00 97.44 211 TYR A CA 1
ATOM 1632 C C . TYR A 1 211 ? -14.021 3.605 20.713 1.00 97.44 211 TYR A C 1
ATOM 1634 O O . TYR A 1 211 ? -13.422 3.225 21.718 1.00 97.44 211 TYR A O 1
ATOM 1642 N N . ALA A 1 212 ? -14.497 4.850 20.614 1.00 96.44 212 ALA A N 1
ATOM 1643 C CA . ALA A 1 212 ? -14.287 5.869 21.643 1.00 96.44 212 ALA A CA 1
ATOM 1644 C C . ALA A 1 212 ? -14.856 5.461 23.018 1.00 96.44 212 ALA A C 1
ATOM 1646 O O . ALA A 1 212 ? 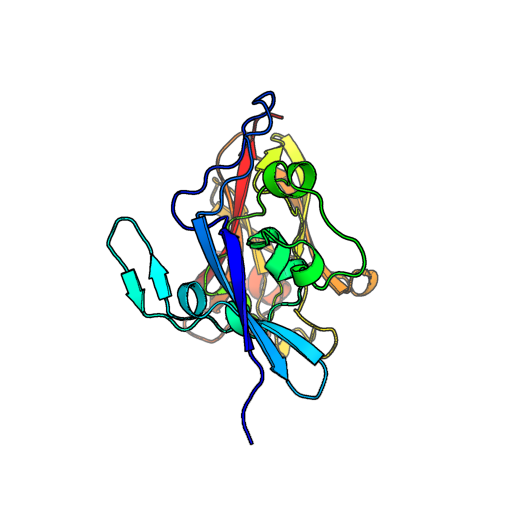-14.261 5.754 24.058 1.00 96.44 21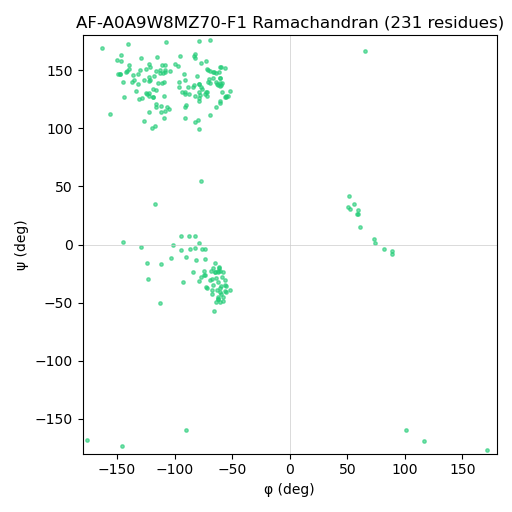2 ALA A O 1
ATOM 1647 N N . LYS A 1 213 ? -15.989 4.745 23.046 1.00 96.94 213 LYS A N 1
ATOM 1648 C CA . LYS A 1 213 ? -16.576 4.208 24.287 1.00 96.94 213 LYS A CA 1
ATOM 1649 C C . LYS A 1 213 ? -15.763 3.042 24.862 1.00 96.94 213 LYS A C 1
ATOM 1651 O O . LYS A 1 213 ? -15.650 2.938 26.086 1.00 96.94 213 LYS A O 1
ATOM 1656 N N . ALA A 1 214 ? -15.206 2.182 24.012 1.00 95.75 214 ALA A N 1
ATOM 1657 C CA . ALA A 1 214 ? -14.423 1.012 24.412 1.00 95.75 214 ALA A CA 1
ATOM 1658 C C . ALA A 1 214 ? -12.978 1.351 24.821 1.00 95.75 214 ALA A C 1
ATOM 1660 O O . ALA A 1 214 ? -12.415 0.684 25.696 1.00 95.75 214 ALA A O 1
ATOM 1661 N N . ARG A 1 215 ? -12.382 2.384 24.216 1.00 93.69 215 ARG A N 1
ATOM 1662 C CA . ARG A 1 215 ? -10.980 2.772 24.411 1.00 93.69 215 ARG A CA 1
ATOM 1663 C C . ARG A 1 215 ? -10.663 3.037 25.884 1.00 93.69 215 ARG A C 1
ATOM 1665 O O . ARG A 1 215 ? -11.353 3.802 26.550 1.00 93.69 215 ARG A O 1
ATOM 1672 N N . GLY A 1 216 ? -9.619 2.373 26.387 1.00 91.19 216 GLY A N 1
ATOM 1673 C CA . GLY A 1 216 ? -9.188 2.448 27.790 1.00 91.19 216 GLY A CA 1
ATOM 1674 C C . GLY A 1 216 ? -10.085 1.705 28.789 1.00 91.19 216 GLY A C 1
ATOM 1675 O O . GLY A 1 216 ? -9.804 1.737 29.981 1.00 91.19 216 GLY A O 1
ATOM 1676 N N . ARG A 1 217 ? -11.158 1.042 28.330 1.00 95.31 217 ARG A N 1
ATOM 1677 C CA . ARG A 1 217 ? -12.134 0.345 29.193 1.00 95.31 217 ARG A CA 1
ATOM 1678 C C . ARG A 1 217 ? -12.305 -1.133 28.862 1.00 95.31 217 ARG A C 1
ATOM 1680 O O . ARG A 1 217 ? -12.649 -1.918 29.738 1.00 95.31 217 ARG A O 1
ATOM 1687 N N . LYS A 1 218 ? -12.116 -1.512 27.599 1.00 96.25 218 LYS A N 1
ATOM 1688 C CA . LYS A 1 218 ? -12.265 -2.885 27.110 1.00 96.25 218 LYS A CA 1
ATOM 1689 C C . LYS A 1 218 ? -10.965 -3.353 26.467 1.00 96.25 218 LYS A C 1
ATOM 1691 O O . LYS A 1 218 ? -10.285 -2.568 25.809 1.00 96.25 218 LYS A O 1
ATOM 1696 N N . ALA A 1 219 ? -10.646 -4.634 26.644 1.00 96.44 219 ALA A N 1
ATOM 1697 C CA . ALA A 1 219 ? -9.544 -5.274 25.934 1.00 96.44 219 ALA A CA 1
ATOM 1698 C C . ALA A 1 219 ? -9.819 -5.269 24.422 1.00 96.44 219 ALA A C 1
ATOM 1700 O O . ALA A 1 219 ? -10.953 -5.518 24.004 1.00 96.44 219 ALA A O 1
ATOM 1701 N N . MET A 1 220 ? -8.791 -4.981 23.622 1.00 97.38 220 MET A N 1
ATOM 1702 C CA . MET A 1 220 ? -8.875 -4.894 22.163 1.00 97.38 220 MET A CA 1
ATOM 1703 C C . MET A 1 220 ? -7.691 -5.604 21.515 1.00 97.38 220 MET A C 1
ATOM 1705 O O . MET A 1 220 ? -6.581 -5.552 22.049 1.00 97.38 220 MET A O 1
ATOM 1709 N N . ALA A 1 221 ? -7.924 -6.223 20.359 1.00 96.81 221 ALA A N 1
ATOM 1710 C CA . ALA A 1 221 ? -6.866 -6.722 19.486 1.00 96.81 221 ALA A CA 1
ATOM 1711 C C . ALA A 1 221 ? -6.752 -5.856 18.227 1.00 96.81 221 ALA A C 1
ATOM 1713 O O . ALA A 1 221 ? -7.739 -5.287 17.753 1.00 96.81 221 ALA A O 1
ATOM 1714 N N . PHE A 1 222 ? -5.535 -5.777 17.695 1.00 95.88 222 PHE A N 1
ATOM 1715 C CA . PHE A 1 222 ? -5.196 -4.948 16.547 1.00 95.88 222 PHE A CA 1
ATOM 1716 C C . PHE A 1 222 ? -4.405 -5.761 15.528 1.00 95.88 222 PHE A C 1
ATOM 1718 O O . PHE A 1 222 ? -3.581 -6.602 15.894 1.00 95.88 222 PHE A O 1
ATOM 1725 N N . LYS A 1 223 ? -4.609 -5.452 14.250 1.00 95.88 223 LYS A N 1
ATOM 1726 C CA . LYS A 1 223 ? -3.782 -5.939 13.145 1.00 95.88 223 LYS A CA 1
ATOM 1727 C C . LYS A 1 223 ? -3.097 -4.761 12.478 1.00 95.88 223 LYS A C 1
ATOM 1729 O O . LYS A 1 223 ? -3.773 -3.831 12.048 1.00 95.88 223 LYS A O 1
ATOM 1734 N N . GLY A 1 224 ? -1.764 -4.775 12.458 1.00 94.50 224 GLY A N 1
ATOM 1735 C CA . GLY A 1 224 ? -0.972 -3.764 11.759 1.00 94.50 224 GLY A CA 1
ATOM 1736 C C . GLY A 1 224 ? -1.101 -3.971 10.258 1.00 94.50 224 GLY A C 1
ATOM 1737 O O . GLY A 1 224 ? -0.971 -5.098 9.791 1.00 94.50 224 GLY A O 1
ATOM 1738 N N . LEU A 1 225 ? -1.386 -2.901 9.524 1.00 95.31 225 LEU A N 1
ATOM 1739 C CA . LEU A 1 225 ? -1.700 -2.936 8.095 1.00 95.31 225 LEU A CA 1
ATOM 1740 C C . LEU A 1 225 ? -0.605 -2.261 7.272 1.00 95.31 225 LEU A C 1
ATOM 1742 O O . LEU A 1 225 ? -0.101 -2.837 6.313 1.00 95.31 225 LEU A O 1
ATOM 1746 N N . ALA A 1 226 ? -0.222 -1.048 7.658 1.00 95.88 226 ALA A N 1
ATOM 1747 C CA . ALA A 1 226 ? 0.791 -0.271 6.960 1.00 95.88 226 ALA A CA 1
ATOM 1748 C C . ALA A 1 226 ? 1.654 0.502 7.950 1.00 95.88 226 ALA A C 1
ATOM 1750 O O . ALA A 1 226 ? 1.156 0.920 8.996 1.00 95.88 226 ALA A O 1
ATOM 1751 N N . LYS A 1 227 ? 2.926 0.713 7.613 1.00 95.88 227 LYS A N 1
ATOM 1752 C CA . LYS A 1 227 ? 3.872 1.452 8.447 1.00 95.88 227 LYS A CA 1
ATOM 1753 C C . LYS A 1 227 ? 4.675 2.464 7.636 1.00 95.88 227 LYS A C 1
ATOM 1755 O O . LYS A 1 227 ? 5.251 2.113 6.606 1.00 95.88 227 LYS A O 1
ATOM 1760 N N . TRP A 1 228 ? 4.749 3.681 8.159 1.00 95.88 228 TRP A N 1
ATOM 1761 C CA . TRP A 1 228 ? 5.627 4.758 7.718 1.00 95.88 228 TRP A CA 1
ATOM 1762 C C . TRP A 1 228 ? 6.695 5.017 8.773 1.00 95.88 228 TRP A C 1
ATOM 1764 O O . TRP A 1 228 ? 6.454 4.804 9.963 1.00 95.88 228 TRP A O 1
ATOM 1774 N N . THR A 1 229 ? 7.834 5.547 8.348 1.00 94.38 229 THR A N 1
ATOM 1775 C CA . THR A 1 229 ? 8.890 6.013 9.252 1.00 94.38 229 THR A CA 1
ATOM 1776 C C . THR A 1 229 ? 8.960 7.538 9.223 1.00 94.38 229 THR A C 1
ATOM 1778 O O . THR A 1 229 ? 8.814 8.165 8.174 1.00 94.38 229 THR A O 1
ATOM 1781 N N . ILE A 1 230 ? 9.157 8.160 10.382 1.00 93.44 230 ILE A N 1
ATOM 1782 C CA . ILE A 1 230 ? 9.436 9.594 10.442 1.00 93.44 230 ILE A CA 1
ATOM 1783 C C . ILE A 1 230 ? 10.851 9.847 9.928 1.00 93.44 230 ILE A C 1
ATOM 1785 O O . ILE A 1 230 ? 11.808 9.255 10.430 1.00 93.44 230 ILE A O 1
ATOM 1789 N N . ALA A 1 231 ? 10.981 10.759 8.969 1.00 88.25 231 ALA A N 1
ATOM 1790 C CA . ALA A 1 231 ? 12.263 11.237 8.478 1.00 88.25 231 ALA A CA 1
ATOM 1791 C C . ALA A 1 231 ? 12.439 12.729 8.775 1.00 88.25 231 ALA A C 1
ATOM 1793 O O . ALA A 1 231 ? 11.476 13.500 8.818 1.00 88.25 231 ALA A O 1
ATOM 1794 N N . TYR A 1 232 ? 13.698 13.117 8.974 1.00 80.19 232 TYR A N 1
ATOM 1795 C CA . TYR A 1 232 ? 14.100 14.514 8.968 1.00 80.19 232 TYR A CA 1
ATOM 1796 C C . TYR A 1 232 ? 14.209 14.940 7.504 1.00 80.19 232 TYR A C 1
ATOM 1798 O O . TYR A 1 232 ? 15.164 14.562 6.828 1.00 80.19 232 TYR A O 1
ATOM 1806 N N . LEU A 1 233 ? 13.168 15.614 7.022 1.00 63.81 233 LEU A N 1
ATOM 1807 C CA . LEU A 1 233 ? 13.032 16.119 5.658 1.00 63.81 233 LEU A CA 1
ATOM 1808 C C . LEU A 1 233 ? 12.954 17.643 5.700 1.00 63.81 233 LEU A C 1
ATOM 1810 O O . LEU A 1 233 ? 12.272 18.154 6.623 1.00 63.81 233 LEU A O 1
#

Radius of gyration: 19.71 Å; Cα contacts (8 Å, |Δi|>4): 449; chains: 1; bounding box: 46×44×55 Å

Organism: NCBI:txid84603

Sequence (233 aa):
MGMQAHLVSGHGKGYGYQALREGEPVPDYSAGHAWNCVQINGEWHLIDSCWGSGVASAAGYEPKLSNKWFISSSIDFGKSHFPEDRSFQLTPEEVTWEEYITAPEGPTITGDFEDFALHPGRIYPATKSVPEKQRIKFSVSKRCEHLSIAEADNYVFVISTTDKEFTPLTFSEGEGAWAVTIFTPRSGDITLYAVTTVSNQDARGLGVAGYAKARGRKAMAFKGLAKWTIAYL

InterPro domains:
  IPR038765 Papain-like cysteine peptidase superfamily [SSF54001] (1-115)
  IPR052557 Cytoskeleton-associated protease/Cytokinesis protein [PTHR46333] (2-96)

Secondary structure (DSSP, 8-state):
-PPPEEEEEEEE--TT--PPPTTPPPPPP---EEEEEEEETTEEEEE-HHHHHEEEETTEEEE---THHHH--HHHHHTTEEESSGGGG-SSSPPPHHHHHHSPP--EE-TTGGGGTEEEEEEES-SSEEETTSEEEEEEEESSTTS---GGG-PEEEEE-TT--EEE-EEEGGGTEEEEEEE--SSSEEEEEEEEEETTEE-TT-HHHHHHHHTTTS-EEEEEEEEEEEE--